Protein AF-A0A7J7P6S8-F1 (afdb_monomer)

Mean predicted aligned error: 8.68 Å

InterPro domains:
  IPR002618 UDPGP family [PF01704] (1-86)
  IPR029044 Nucleotide-diphospho-sugar transferases [G3DSA:3.90.550.10] (1-110)
  IPR029044 Nucleotide-diphospho-sugar transferases [G3DSA:3.90.550.10] (111-192)
  IPR029044 Nucleotide-diphospho-sugar transferases [SSF53448] (1-253)
  IPR039741 UDP-sugar pyrophosphorylase [PTHR11952] (1-107)

Sequence (254 aa):
MMSDDTDKSTQDLLRDHNNFGMIDGQVVFLKQGKVAFLDDNGARLVKEPHNDYRIQTKPHGHGDVHSLLKSSGLLDKWCDFGLKWVLFFQDTNGLLFKAISASLGLILKLDSYIEELNKTEDAIPEFVNPKYKDSSKTSFKSSTRLECMMQDCPKTLSLSARVGFTVMDTWLAYSPMKNNPEDVAKVGCKIADPVIEEFNGQEVEVWPRIVWEPKWALTFANVKEKVHGHCSISQRSTLVIKGHNVAIEALTLD

Organism: NCBI:txid39325

Secondary structure (DSSP, 8-state):
-B-TTTHHHHHHHHHHTGGGGPPTTS----B--EEE-B-STT-PBPEETTEEEEE-EEE--GGGHHHHHHHTTHHHHHHHTT--EE----TT-TTHHHHHTTTGGGSEEHHHHHHHHHHTTT---EEE-PEESSTT-SSEEE-B-EEE-GGGGGGGS-TTS--------HHHH-------HHHHHTT-------S-EEETTEEE----EEEE-TTT-SSHHHHHHHEES--EE-TT-EEEE-STT--EES-EE-

Structure (mmCIF, N/CA/C/O backbone):
data_AF-A0A7J7P6S8-F1
#
_entry.id   AF-A0A7J7P6S8-F1
#
loop_
_atom_site.group_PDB
_atom_site.id
_atom_site.type_symbol
_atom_site.label_atom_id
_atom_site.label_alt_id
_atom_site.label_comp_id
_atom_site.label_asym_id
_atom_site.label_entity_id
_atom_site.label_seq_id
_atom_site.pdbx_PDB_ins_code
_atom_site.Cartn_x
_atom_site.Cartn_y
_atom_site.Cartn_z
_atom_site.occupancy
_atom_site.B_iso_or_equiv
_atom_site.auth_seq_id
_atom_site.auth_comp_id
_atom_site.auth_asym_id
_atom_site.auth_atom_id
_atom_site.pdbx_PDB_model_num
ATOM 1 N N . MET A 1 1 ? -7.452 -1.797 -1.510 1.00 94.69 1 MET A N 1
ATOM 2 C CA . MET A 1 1 ? -8.455 -1.418 -0.495 1.00 94.69 1 MET A CA 1
ATOM 3 C C . MET A 1 1 ? -8.835 0.030 -0.737 1.00 94.69 1 MET A C 1
ATOM 5 O O . MET A 1 1 ? -7.927 0.818 -0.962 1.00 94.69 1 MET A O 1
ATOM 9 N N . MET A 1 2 ? -10.126 0.352 -0.726 1.00 95.06 2 MET A N 1
ATOM 10 C CA . MET A 1 2 ? -10.667 1.696 -0.958 1.00 95.06 2 MET A CA 1
ATOM 11 C C . MET A 1 2 ? -11.448 2.176 0.266 1.00 95.06 2 MET A C 1
ATOM 13 O O . MET A 1 2 ? -11.868 1.357 1.081 1.00 95.06 2 MET A O 1
ATOM 17 N N . SER A 1 3 ? -11.686 3.480 0.370 1.00 94.19 3 SER A N 1
ATOM 18 C CA . SER A 1 3 ? -12.655 4.070 1.300 1.00 94.19 3 SER A CA 1
ATOM 19 C C . SER A 1 3 ? -13.848 4.624 0.522 1.00 94.19 3 SER A C 1
ATOM 21 O O . SER A 1 3 ? -13.812 4.690 -0.704 1.00 94.19 3 SER A O 1
ATOM 23 N N . ASP A 1 4 ? -14.897 5.075 1.211 1.00 92.19 4 ASP A N 1
ATOM 24 C CA . ASP A 1 4 ? -16.001 5.786 0.545 1.00 92.19 4 ASP A CA 1
ATOM 25 C C . ASP A 1 4 ? -15.530 7.015 -0.259 1.00 92.19 4 ASP A C 1
ATOM 27 O O . ASP A 1 4 ? -16.180 7.379 -1.236 1.00 92.19 4 ASP A O 1
ATOM 31 N N . ASP A 1 5 ? -14.404 7.629 0.121 1.00 90.81 5 ASP A N 1
ATOM 32 C CA . ASP A 1 5 ? -13.864 8.817 -0.550 1.00 90.81 5 ASP A CA 1
ATOM 33 C C . ASP A 1 5 ? -13.142 8.470 -1.865 1.00 90.81 5 ASP A C 1
ATOM 35 O O . ASP A 1 5 ? -13.072 9.297 -2.774 1.00 90.81 5 ASP A O 1
ATOM 39 N N . THR A 1 6 ? -12.594 7.254 -1.976 1.00 95.12 6 THR A N 1
ATOM 40 C CA . THR A 1 6 ? -11.740 6.842 -3.105 1.00 95.12 6 THR A CA 1
ATOM 41 C C . THR A 1 6 ? -12.345 5.752 -3.985 1.00 95.12 6 THR A C 1
ATOM 43 O O . THR A 1 6 ? -11.875 5.550 -5.103 1.00 95.12 6 THR A O 1
ATOM 46 N N . ASP A 1 7 ? -13.381 5.052 -3.520 1.00 95.81 7 ASP A N 1
ATOM 47 C CA . ASP A 1 7 ? -13.938 3.874 -4.192 1.00 95.81 7 ASP A CA 1
ATOM 48 C C . ASP A 1 7 ? -14.418 4.176 -5.616 1.00 95.81 7 ASP A C 1
ATOM 50 O O . ASP A 1 7 ? -13.910 3.606 -6.583 1.00 95.81 7 ASP A O 1
ATOM 54 N N . LYS A 1 8 ? -15.342 5.133 -5.759 1.00 96.56 8 LYS A N 1
ATOM 55 C CA . LYS A 1 8 ? -15.937 5.462 -7.058 1.00 96.56 8 LYS A CA 1
ATOM 56 C C . LYS A 1 8 ? -14.899 5.974 -8.056 1.00 96.56 8 LYS A C 1
ATOM 58 O O . LYS A 1 8 ? -14.815 5.458 -9.164 1.00 96.56 8 LYS A O 1
ATOM 63 N N . SER A 1 9 ? -14.098 6.961 -7.657 1.00 97.25 9 SER A N 1
ATOM 64 C CA . SER A 1 9 ? -13.096 7.568 -8.540 1.00 97.25 9 SER A CA 1
ATOM 65 C C . SER A 1 9 ? -12.034 6.565 -8.986 1.00 97.25 9 SER A C 1
ATOM 67 O O . SER A 1 9 ? -11.603 6.615 -10.135 1.00 97.25 9 SER A O 1
ATOM 69 N N . THR A 1 10 ? -11.649 5.618 -8.125 1.00 96.31 10 THR A N 1
ATOM 70 C CA . THR A 1 10 ? -10.674 4.585 -8.498 1.00 96.31 10 THR A CA 1
ATOM 71 C C . THR A 1 10 ? -11.258 3.571 -9.477 1.00 96.31 10 THR A C 1
ATOM 73 O O . THR A 1 10 ? -10.588 3.191 -10.438 1.00 96.31 10 THR A O 1
ATOM 76 N N . GLN A 1 11 ? -12.503 3.137 -9.261 1.00 96.19 11 GLN A N 1
ATOM 77 C CA . GLN A 1 11 ? -13.186 2.238 -10.193 1.00 96.19 11 GLN A CA 1
ATOM 78 C C . GLN A 1 11 ? -13.421 2.907 -11.554 1.00 96.19 11 GLN A C 1
ATOM 80 O O . GLN A 1 11 ? -13.185 2.281 -12.587 1.00 96.19 11 GLN A O 1
ATOM 85 N N . ASP A 1 12 ? -13.833 4.180 -11.559 1.00 97.12 12 ASP A N 1
ATOM 86 C CA . ASP A 1 12 ? -14.013 4.969 -12.779 1.00 97.12 12 ASP A CA 1
ATOM 87 C C . ASP A 1 12 ? -12.684 5.113 -13.539 1.00 97.12 12 ASP A C 1
ATOM 89 O O . ASP A 1 12 ? -12.626 4.779 -14.718 1.00 97.12 12 ASP A O 1
ATOM 93 N N . LEU A 1 13 ? -11.590 5.473 -12.853 1.00 96.75 13 LEU A N 1
ATOM 94 C CA . LEU A 1 13 ? -10.256 5.575 -13.457 1.00 96.75 13 LEU A CA 1
ATOM 95 C C . LEU A 1 13 ? -9.808 4.257 -14.107 1.00 96.75 13 LEU A C 1
ATOM 97 O O . LEU A 1 13 ? -9.299 4.252 -15.225 1.00 96.75 13 LEU A O 1
ATOM 101 N N . LEU A 1 14 ? -9.979 3.124 -13.423 1.00 95.62 14 LEU A N 1
ATOM 102 C CA . LEU A 1 14 ? -9.582 1.830 -13.979 1.00 95.62 14 LEU A CA 1
ATOM 103 C C . LEU A 1 14 ? -10.434 1.451 -15.191 1.00 95.62 14 LEU A C 1
ATOM 105 O O . LEU A 1 14 ? -9.885 1.021 -16.205 1.00 95.62 14 LEU A O 1
ATOM 109 N N . ARG A 1 15 ? -11.751 1.668 -15.127 1.00 94.06 15 ARG A N 1
ATOM 110 C CA . ARG A 1 15 ? -12.664 1.394 -16.242 1.00 94.06 15 ARG A CA 1
ATOM 111 C C . ARG A 1 15 ? -12.347 2.260 -17.461 1.00 94.06 15 ARG A C 1
ATOM 113 O O . ARG A 1 15 ? -12.221 1.728 -18.562 1.00 94.06 15 ARG A O 1
ATOM 120 N N . ASP A 1 16 ? -12.174 3.563 -17.264 1.00 97.06 16 ASP A N 1
ATOM 121 C CA . ASP A 1 16 ? -11.956 4.535 -18.341 1.00 97.06 16 ASP A CA 1
ATOM 122 C C . ASP A 1 16 ? -10.612 4.305 -19.063 1.00 97.06 16 ASP A C 1
ATOM 124 O O . ASP A 1 16 ? -10.450 4.673 -20.227 1.00 97.06 16 ASP A O 1
ATOM 128 N N . HIS A 1 17 ? -9.668 3.619 -18.409 1.00 95.75 17 HIS A N 1
ATOM 129 C CA . HIS A 1 17 ? -8.367 3.238 -18.962 1.00 95.75 17 HIS A CA 1
ATOM 130 C C . HIS A 1 17 ? -8.224 1.734 -19.262 1.00 95.75 17 HIS A C 1
ATOM 132 O O . HIS A 1 17 ? -7.099 1.242 -19.395 1.00 95.75 17 HIS A O 1
ATOM 138 N N . ASN A 1 18 ? -9.333 0.992 -19.385 1.00 93.75 18 ASN A N 1
ATOM 139 C CA . ASN A 1 18 ? -9.343 -0.446 -19.692 1.00 93.75 18 ASN A CA 1
ATOM 140 C C . ASN A 1 18 ? -8.401 -1.259 -18.777 1.00 93.75 18 ASN A C 1
ATOM 142 O O . ASN A 1 18 ? -7.523 -1.997 -19.236 1.00 93.75 18 ASN A O 1
ATOM 146 N N . ASN A 1 19 ? -8.517 -1.024 -17.469 1.00 92.81 19 ASN A N 1
ATOM 147 C CA . ASN A 1 19 ? -7.698 -1.599 -16.401 1.00 92.81 19 ASN A CA 1
ATOM 148 C C . ASN A 1 19 ? -6.181 -1.465 -16.630 1.00 92.81 19 ASN A C 1
ATOM 150 O O . ASN A 1 19 ? -5.410 -2.288 -16.143 1.00 92.81 19 ASN A O 1
ATOM 154 N N . PHE A 1 20 ? -5.730 -0.475 -17.411 1.00 92.06 20 PHE A N 1
ATOM 155 C CA . PHE A 1 20 ? -4.334 -0.337 -17.847 1.00 92.06 20 PHE A CA 1
ATOM 156 C C . PHE A 1 20 ? -3.750 -1.631 -18.458 1.00 92.06 20 PHE A C 1
ATOM 158 O O . PHE A 1 20 ? -2.545 -1.883 -18.395 1.00 92.06 20 PHE A O 1
ATOM 165 N N . GLY A 1 21 ? -4.606 -2.466 -19.061 1.00 90.50 21 GLY A N 1
ATOM 166 C CA . GLY A 1 21 ? -4.235 -3.757 -19.642 1.00 90.50 21 GLY A CA 1
ATOM 167 C C . GLY A 1 21 ? -4.107 -4.918 -18.649 1.00 90.50 21 GLY A C 1
ATOM 168 O O . GLY A 1 21 ? -3.599 -5.969 -19.041 1.00 90.50 21 GLY A O 1
ATOM 169 N N . MET A 1 22 ? -4.533 -4.756 -17.391 1.00 92.56 22 MET A N 1
ATOM 170 C CA . MET A 1 22 ? -4.735 -5.880 -16.469 1.00 92.56 22 MET A CA 1
ATOM 171 C C . MET A 1 22 ? -5.912 -6.741 -16.936 1.00 92.56 22 MET A C 1
ATOM 173 O O . MET A 1 22 ? -6.863 -6.236 -17.531 1.00 92.56 22 MET A O 1
ATOM 177 N N . ILE A 1 23 ? -5.837 -8.044 -16.671 1.00 92.06 23 ILE A N 1
ATOM 178 C CA . ILE A 1 23 ? -6.869 -8.997 -17.091 1.00 92.06 23 ILE A CA 1
ATOM 179 C C . ILE A 1 23 ? -8.115 -8.809 -16.219 1.00 92.06 23 ILE A C 1
ATOM 181 O O . ILE A 1 23 ? -8.013 -8.530 -15.021 1.00 92.06 23 ILE A O 1
ATOM 185 N N . ASP A 1 24 ? -9.296 -8.989 -16.804 1.00 88.75 24 ASP A N 1
ATOM 186 C CA . ASP A 1 24 ? -10.551 -8.942 -16.060 1.00 88.75 24 ASP A CA 1
ATOM 187 C C . ASP A 1 24 ? -10.540 -9.932 -14.885 1.00 88.75 24 ASP A C 1
ATOM 189 O O . ASP A 1 24 ? -10.138 -11.089 -15.010 1.00 88.75 24 ASP A O 1
ATOM 193 N N . GLY A 1 25 ? -10.951 -9.454 -13.711 1.00 87.56 25 GLY A N 1
ATOM 194 C CA . GLY A 1 25 ? -10.905 -10.219 -12.461 1.00 87.56 25 GLY A CA 1
ATOM 195 C C . GLY A 1 25 ? -9.547 -10.224 -11.746 1.00 87.56 25 GLY A C 1
ATOM 196 O O . GLY A 1 25 ? -9.482 -10.682 -10.608 1.00 87.56 25 GLY A O 1
ATOM 197 N N . GLN A 1 26 ? -8.480 -9.677 -12.346 1.00 91.06 26 GLN A N 1
ATOM 198 C CA . GLN A 1 26 ? -7.172 -9.539 -11.687 1.00 91.06 26 GLN A CA 1
ATOM 199 C C . GLN A 1 26 ? -7.193 -8.487 -10.565 1.00 91.06 26 GLN A C 1
ATOM 201 O O . GLN A 1 26 ? -6.478 -8.622 -9.572 1.00 91.06 26 GLN A O 1
ATOM 206 N N . VAL A 1 27 ? -8.006 -7.438 -10.717 1.00 94.06 27 VAL A N 1
ATOM 207 C CA . VAL A 1 27 ? -8.182 -6.383 -9.711 1.00 94.06 27 VAL A CA 1
ATOM 208 C C . VAL A 1 27 ? -9.470 -6.633 -8.942 1.00 94.06 27 VAL A C 1
ATOM 210 O O . VAL A 1 27 ? -10.543 -6.728 -9.534 1.00 94.06 27 VAL A O 1
ATOM 213 N N . VAL A 1 28 ? -9.368 -6.698 -7.615 1.00 94.88 28 VAL A N 1
ATOM 214 C CA . VAL A 1 28 ? -10.524 -6.847 -6.726 1.00 94.88 28 VAL A CA 1
ATOM 215 C C . VAL A 1 28 ? -10.595 -5.660 -5.776 1.00 94.88 28 VAL A C 1
ATOM 217 O O . VAL A 1 28 ? -9.640 -5.345 -5.061 1.00 94.88 28 VAL A O 1
ATOM 220 N N . PHE A 1 29 ? -11.746 -4.992 -5.772 1.00 95.62 29 PHE A N 1
ATOM 221 C CA . PHE A 1 29 ? -12.010 -3.847 -4.912 1.00 95.62 29 PHE A CA 1
ATOM 222 C C . PHE A 1 29 ? -12.556 -4.318 -3.569 1.00 95.62 29 PHE A C 1
ATOM 224 O O . PHE A 1 29 ? -13.615 -4.932 -3.493 1.00 95.62 29 PHE A O 1
ATOM 231 N N . LEU A 1 30 ? -11.827 -4.002 -2.502 1.00 96.56 30 LEU A N 1
ATOM 232 C CA . LEU A 1 30 ? -12.286 -4.177 -1.128 1.00 96.56 30 LEU A CA 1
ATOM 233 C C . LEU A 1 30 ? -12.487 -2.797 -0.527 1.00 96.56 30 LEU A C 1
ATOM 235 O O . LEU A 1 30 ? -11.513 -2.047 -0.404 1.00 96.56 30 LEU A O 1
ATOM 239 N N . LYS A 1 31 ? -13.726 -2.459 -0.178 1.00 96.06 31 LYS A N 1
ATOM 240 C CA . LYS A 1 31 ? -14.050 -1.172 0.430 1.00 96.06 31 LYS A CA 1
ATOM 241 C C . LYS A 1 31 ? -14.096 -1.305 1.944 1.00 96.06 31 LYS A C 1
ATOM 243 O O . LYS A 1 31 ? -14.817 -2.150 2.466 1.00 96.06 31 LYS A O 1
ATOM 248 N N . GLN A 1 32 ? -13.330 -0.469 2.630 1.00 94.88 32 GLN A N 1
ATOM 249 C CA . GLN A 1 32 ? -13.281 -0.461 4.080 1.00 94.88 32 GLN A CA 1
ATOM 250 C C . GLN A 1 32 ? -14.522 0.178 4.700 1.00 94.88 32 GLN A C 1
ATOM 252 O O . GLN A 1 32 ? -15.182 1.027 4.092 1.00 94.88 32 GLN A O 1
ATOM 257 N N . GLY A 1 33 ? -14.813 -0.238 5.929 1.00 91.81 33 GLY A N 1
ATOM 258 C CA . GLY A 1 33 ? -15.883 0.332 6.728 1.00 91.81 33 GLY A CA 1
ATOM 259 C C . GLY A 1 33 ? -15.526 1.706 7.291 1.00 91.81 33 GLY A C 1
ATOM 260 O O . GLY A 1 33 ? -14.429 2.242 7.112 1.00 91.81 33 GLY A O 1
ATOM 261 N N . LYS A 1 34 ? -16.485 2.276 8.014 1.00 93.00 34 LYS A N 1
ATOM 262 C CA . LYS A 1 34 ? -16.267 3.467 8.827 1.00 93.00 34 LYS A CA 1
ATOM 263 C C . LYS A 1 34 ? -16.568 3.151 10.284 1.00 93.00 34 LYS A C 1
ATOM 265 O O . LYS A 1 34 ? -17.455 2.357 10.582 1.00 93.00 34 LYS A O 1
ATOM 270 N N . VAL A 1 35 ? -15.861 3.830 11.173 1.00 93.50 35 VAL A N 1
ATOM 271 C CA . VAL A 1 35 ? -16.064 3.797 12.621 1.00 93.50 35 VAL A CA 1
ATOM 272 C C . VAL A 1 35 ? -16.564 5.149 13.106 1.00 93.50 35 VAL A C 1
ATOM 274 O O . VAL A 1 35 ? -16.387 6.173 12.438 1.00 93.50 35 VAL A O 1
ATOM 277 N N . ALA A 1 36 ? -17.223 5.152 14.259 1.00 94.62 36 ALA A N 1
ATOM 278 C CA . ALA A 1 36 ? -17.793 6.357 14.838 1.00 94.62 36 ALA A CA 1
ATOM 279 C C . ALA A 1 36 ? -16.714 7.346 15.301 1.00 94.62 36 ALA A C 1
ATOM 281 O O . ALA A 1 36 ? -15.641 6.958 15.768 1.00 94.62 36 ALA A O 1
ATOM 282 N N . PHE A 1 37 ? -17.027 8.637 15.210 1.00 93.31 37 PHE A N 1
ATOM 283 C CA . PHE A 1 37 ? -16.228 9.671 15.853 1.00 93.31 37 PHE A CA 1
ATOM 284 C C . PHE A 1 37 ? -16.494 9.756 17.357 1.00 93.31 37 PHE A C 1
ATOM 286 O O . PHE A 1 37 ? -17.631 9.639 17.813 1.00 93.31 37 PHE A O 1
ATOM 293 N N . LEU A 1 38 ? -15.433 10.073 18.091 1.00 93.38 38 LEU A N 1
ATOM 294 C CA . LEU A 1 38 ? -15.404 10.361 19.516 1.00 93.38 38 LEU A CA 1
ATOM 295 C C . LEU A 1 38 ? -15.152 11.860 19.722 1.00 93.38 38 LEU A C 1
ATOM 297 O O . LEU A 1 38 ? -14.185 12.418 19.190 1.00 93.38 38 LEU A O 1
ATOM 301 N N . ASP A 1 39 ? -16.024 12.504 20.490 1.00 90.94 39 ASP A N 1
ATOM 302 C CA . ASP A 1 39 ? -16.042 13.956 20.683 1.00 90.94 39 ASP A CA 1
ATOM 303 C C . ASP A 1 39 ? -15.141 14.427 21.831 1.00 90.94 39 ASP A C 1
ATOM 305 O O . ASP A 1 39 ? -14.616 15.541 21.812 1.00 90.94 39 ASP A O 1
ATOM 309 N N . ASP A 1 40 ? -14.928 13.570 22.831 1.00 92.19 40 ASP A N 1
ATOM 310 C CA . ASP A 1 40 ? -14.158 13.897 24.027 1.00 92.19 40 ASP A CA 1
ATOM 311 C C . ASP A 1 40 ? -13.543 12.670 24.722 1.00 92.19 40 ASP A C 1
ATOM 313 O O . ASP A 1 40 ? -13.674 11.527 24.279 1.00 92.19 40 ASP A O 1
ATOM 317 N N . ASN A 1 41 ? -12.867 12.916 25.851 1.00 93.56 41 ASN A N 1
ATOM 318 C CA . ASN A 1 41 ? -12.263 11.881 26.696 1.00 93.56 41 ASN A CA 1
ATOM 319 C C . ASN A 1 41 ? -13.294 10.917 27.322 1.00 93.56 41 ASN A C 1
ATOM 321 O O . ASN A 1 41 ? -12.906 9.869 27.827 1.00 93.56 41 ASN A O 1
ATOM 325 N N . GLY A 1 42 ? -14.586 11.261 27.310 1.00 95.12 42 GLY A N 1
ATOM 326 C CA . GLY A 1 42 ? -15.678 10.378 27.722 1.00 95.12 42 GLY A CA 1
ATOM 327 C C . GLY A 1 42 ? -16.173 9.466 26.597 1.00 95.12 42 GLY A C 1
ATOM 328 O O . GLY A 1 42 ? -17.169 8.774 26.788 1.00 95.12 42 GLY A O 1
ATOM 329 N N . ALA A 1 43 ? -15.511 9.485 25.432 1.00 93.62 43 ALA A N 1
ATOM 330 C CA . ALA A 1 43 ? -15.864 8.715 24.243 1.00 93.62 43 ALA A CA 1
ATOM 331 C C . ALA A 1 43 ? -17.301 8.968 23.752 1.00 93.62 43 ALA A C 1
ATOM 333 O O . ALA A 1 43 ? -17.948 8.080 23.193 1.00 93.62 43 ALA A O 1
ATOM 334 N N . ARG A 1 44 ? -17.820 10.189 23.944 1.00 93.56 44 ARG A N 1
ATOM 335 C CA . ARG A 1 44 ? -19.147 10.554 23.433 1.00 93.56 44 ARG A CA 1
ATOM 336 C C . ARG A 1 44 ? -19.166 10.519 21.907 1.00 93.56 44 ARG A C 1
ATOM 338 O O . ARG A 1 44 ? -18.256 11.034 21.267 1.00 93.56 44 ARG A O 1
ATOM 345 N N . LEU A 1 45 ? -20.209 9.923 21.329 1.00 94.12 45 LEU A N 1
ATOM 346 C CA . LEU A 1 45 ? -20.354 9.826 19.877 1.00 94.12 45 LEU A CA 1
ATOM 347 C C . LEU A 1 45 ? -20.730 11.178 19.270 1.00 94.12 45 LEU A C 1
ATOM 349 O O . LEU A 1 45 ? -21.628 11.863 19.765 1.00 94.12 45 LEU A O 1
ATOM 353 N N . VAL A 1 46 ? -20.082 11.528 18.162 1.00 92.25 46 VAL A N 1
ATOM 354 C CA . VAL A 1 46 ? -20.400 12.748 17.411 1.00 92.25 46 VAL A CA 1
ATOM 355 C C . VAL A 1 46 ? -21.594 12.497 16.496 1.00 92.25 46 VAL A C 1
ATOM 357 O O . VAL A 1 46 ? -21.610 11.531 15.734 1.00 92.25 46 VAL A O 1
ATOM 360 N N . LYS A 1 47 ? -22.583 13.390 16.531 1.00 92.50 47 LYS A N 1
ATOM 361 C CA . LYS A 1 47 ? -23.744 13.367 15.630 1.00 92.50 47 LYS A CA 1
ATOM 362 C C . LYS A 1 47 ? -23.469 14.113 14.324 1.00 92.50 47 LYS A C 1
ATOM 364 O O . LYS A 1 47 ? -22.677 15.057 14.293 1.00 92.50 47 LYS A O 1
ATOM 369 N N . GLU A 1 48 ? -24.133 13.707 13.247 1.00 89.94 48 GLU A N 1
ATOM 370 C CA . GLU A 1 48 ? -24.093 14.418 11.965 1.00 89.94 48 GLU A CA 1
ATOM 371 C C . GLU A 1 48 ? -24.688 15.828 12.104 1.00 89.94 48 GLU A C 1
ATOM 373 O O . GLU A 1 48 ? -25.715 16.002 12.775 1.00 89.94 48 GLU A O 1
ATOM 378 N N . PRO A 1 49 ? -24.100 16.850 11.455 1.00 86.50 49 PRO A N 1
ATOM 379 C CA . PRO A 1 49 ? -24.714 18.166 11.400 1.00 86.50 49 PRO A CA 1
ATOM 380 C C . PRO A 1 49 ? -26.104 18.044 10.767 1.00 86.50 49 PRO A C 1
ATOM 382 O O . PRO A 1 49 ? -26.260 17.467 9.694 1.00 86.50 49 PRO A O 1
ATOM 385 N N . HIS A 1 50 ? -27.121 18.591 11.433 1.00 88.19 50 HIS A N 1
ATOM 386 C CA . HIS A 1 50 ? -28.516 18.585 10.970 1.00 88.19 50 HIS A CA 1
ATOM 387 C C . HIS A 1 50 ? -29.217 17.211 10.943 1.00 88.19 50 HIS A C 1
ATOM 389 O O . HIS A 1 50 ? -30.306 17.106 10.377 1.00 88.19 50 HIS A O 1
ATOM 395 N N . ASN A 1 51 ? -28.661 16.166 11.572 1.00 90.44 51 ASN A N 1
ATOM 396 C CA . ASN A 1 51 ? -29.370 14.897 11.760 1.00 90.44 51 ASN A CA 1
ATOM 397 C C . ASN A 1 51 ? -29.028 14.232 13.102 1.00 90.44 51 ASN A C 1
ATOM 399 O O . ASN A 1 51 ? -28.058 13.487 13.219 1.00 90.44 51 ASN A O 1
ATOM 403 N N . ASP A 1 52 ? -29.893 14.438 14.097 1.00 87.56 52 ASP A N 1
ATOM 404 C CA . ASP A 1 52 ? -29.710 13.914 15.455 1.00 87.56 52 ASP A CA 1
ATOM 405 C C . ASP A 1 52 ? -29.759 12.384 15.582 1.00 87.56 52 ASP A C 1
ATOM 407 O O . ASP A 1 52 ? -29.383 11.850 16.629 1.00 87.56 52 ASP A O 1
ATOM 411 N N . TYR A 1 53 ? -30.211 11.690 14.535 1.00 91.31 53 TYR A N 1
ATOM 412 C CA . TYR A 1 53 ? -30.349 10.234 14.481 1.00 91.31 53 TYR A CA 1
ATOM 413 C C . TYR A 1 53 ? -29.213 9.556 13.708 1.00 91.31 53 TYR A C 1
ATOM 415 O O . TYR A 1 53 ? -29.240 8.339 13.518 1.00 91.31 53 TYR A O 1
ATOM 423 N N . ARG A 1 54 ? -28.214 10.316 13.242 1.00 91.44 54 ARG A N 1
ATOM 424 C CA . ARG A 1 54 ? -27.033 9.775 12.561 1.00 91.44 54 ARG A CA 1
ATOM 425 C C . ARG A 1 54 ? -25.761 10.221 13.260 1.00 91.44 54 ARG A C 1
ATOM 427 O O . ARG A 1 54 ? -25.645 11.357 13.706 1.00 91.44 54 ARG A O 1
ATOM 434 N N . ILE A 1 55 ? -24.802 9.308 13.334 1.00 93.44 55 ILE A N 1
ATOM 435 C CA . ILE A 1 55 ? -23.467 9.567 13.872 1.00 93.44 55 ILE A CA 1
ATOM 436 C C . ILE A 1 55 ? -22.501 9.892 12.739 1.00 93.44 55 ILE A C 1
ATOM 438 O O . ILE A 1 55 ? -22.583 9.290 11.666 1.00 93.44 55 ILE A O 1
ATOM 442 N N . GLN A 1 56 ? -21.575 10.812 12.993 1.00 92.69 56 GLN A N 1
ATOM 443 C CA . GLN A 1 56 ? -20.456 11.028 12.087 1.00 92.69 56 GLN A CA 1
ATOM 444 C C . GLN A 1 56 ? -19.513 9.833 12.159 1.00 92.69 56 GLN A C 1
ATOM 446 O O . GLN A 1 56 ? -19.254 9.272 13.229 1.00 92.69 56 GLN A O 1
ATOM 451 N N . THR A 1 57 ? -18.951 9.476 11.010 1.00 92.50 57 THR A N 1
ATOM 452 C CA . THR A 1 57 ? -18.056 8.327 10.889 1.00 92.50 57 THR A CA 1
ATOM 453 C C . THR A 1 57 ? -16.852 8.646 10.005 1.00 92.50 57 THR A C 1
ATOM 455 O O . THR A 1 57 ? -16.913 9.522 9.141 1.00 92.50 57 THR A O 1
ATOM 458 N N . LYS A 1 58 ? -15.743 7.932 10.210 1.00 87.50 58 LYS A N 1
ATOM 459 C CA . LYS A 1 58 ? -14.533 8.015 9.379 1.00 87.50 58 LYS A CA 1
ATOM 460 C C . LYS A 1 58 ? -13.919 6.640 9.136 1.00 87.50 58 LYS A C 1
ATOM 462 O O . LYS A 1 58 ? -14.201 5.723 9.901 1.00 87.50 58 LYS A O 1
ATOM 467 N N . PRO A 1 59 ? -13.069 6.494 8.106 1.00 91.00 59 PRO A N 1
ATOM 468 C CA . PRO A 1 59 ? -12.296 5.274 7.917 1.00 91.00 59 PRO A CA 1
ATOM 469 C C . PRO A 1 59 ? -11.510 4.903 9.179 1.00 91.00 59 PRO A C 1
ATOM 471 O O . PRO A 1 59 ? -10.910 5.773 9.821 1.00 91.00 59 PRO A O 1
ATOM 474 N N . HIS A 1 60 ? -11.507 3.611 9.496 1.00 93.38 60 HIS A N 1
ATOM 475 C CA . HIS A 1 60 ? -10.843 3.031 10.666 1.00 93.38 60 HIS A CA 1
ATOM 476 C C . HIS A 1 60 ? -9.311 2.969 10.526 1.00 93.38 60 HIS A C 1
ATOM 478 O O . HIS A 1 60 ? -8.593 2.677 11.470 1.00 93.38 60 HIS A O 1
ATOM 484 N N . GLY A 1 61 ? -8.772 3.282 9.352 1.00 92.62 61 GLY A N 1
ATOM 485 C CA . GLY A 1 61 ? -7.342 3.171 9.075 1.00 92.62 61 GLY A CA 1
ATOM 486 C C . GLY A 1 61 ? -7.040 1.983 8.176 1.00 92.62 61 GLY A C 1
ATOM 487 O O . GLY A 1 61 ? -7.932 1.277 7.713 1.00 92.62 61 GLY A O 1
ATOM 488 N N . HIS A 1 62 ? -5.769 1.807 7.837 1.00 95.44 62 HIS A N 1
ATOM 489 C CA . HIS A 1 62 ? -5.388 0.849 6.801 1.00 95.44 62 HIS A CA 1
ATOM 490 C C . HIS A 1 62 ? -5.224 -0.588 7.323 1.00 95.44 62 HIS A C 1
ATOM 492 O O . HIS A 1 62 ? -4.989 -1.486 6.519 1.00 95.44 62 HIS A O 1
ATOM 498 N N . GLY A 1 63 ? -5.361 -0.827 8.635 1.00 95.62 63 GLY A N 1
ATOM 499 C CA . GLY A 1 63 ? -5.397 -2.179 9.208 1.00 95.62 63 GLY A CA 1
ATOM 500 C C . GLY A 1 63 ? -6.630 -3.003 8.808 1.00 95.62 63 GLY A C 1
ATOM 501 O O . GLY A 1 63 ? -6.530 -4.226 8.753 1.00 95.62 63 GLY A O 1
ATOM 502 N N . ASP A 1 64 ? -7.733 -2.365 8.394 1.00 95.81 64 ASP A N 1
ATOM 503 C CA . ASP A 1 64 ? -8.936 -3.045 7.871 1.00 95.81 64 ASP A CA 1
ATOM 504 C C . ASP A 1 64 ? -8.640 -3.979 6.687 1.00 95.81 64 ASP A C 1
ATOM 506 O O . ASP A 1 64 ? -9.425 -4.870 6.372 1.00 95.81 64 ASP A O 1
ATOM 510 N N . VAL A 1 65 ? -7.503 -3.806 6.006 1.00 96.25 65 VAL A N 1
ATOM 511 C CA . VAL A 1 65 ? -7.110 -4.670 4.890 1.00 96.25 65 VAL A CA 1
ATOM 512 C C . VAL A 1 65 ? -7.082 -6.150 5.287 1.00 96.25 65 VAL A C 1
ATOM 514 O O . VAL A 1 65 ? -7.413 -7.003 4.468 1.00 96.25 65 VAL A O 1
ATOM 517 N N . HIS A 1 66 ? -6.728 -6.461 6.536 1.00 95.94 66 HIS A N 1
ATOM 518 C CA . HIS A 1 66 ? -6.613 -7.829 7.033 1.00 95.94 66 HIS A CA 1
ATOM 519 C C . HIS A 1 66 ? -7.982 -8.516 7.142 1.00 95.94 66 HIS A C 1
ATOM 521 O O . HIS A 1 66 ? -8.184 -9.583 6.555 1.00 95.94 66 HIS A O 1
ATOM 527 N N . SER A 1 67 ? -8.941 -7.864 7.803 1.00 94.88 67 SER A N 1
ATOM 528 C CA . SER A 1 67 ? -10.317 -8.355 7.941 1.00 94.88 67 SER A CA 1
ATOM 529 C C . SER A 1 67 ? -11.051 -8.380 6.599 1.00 94.88 67 SER A C 1
ATOM 531 O O . SER A 1 67 ? -11.764 -9.337 6.293 1.00 94.88 67 SER A O 1
ATOM 533 N N . LEU A 1 68 ? -10.820 -7.392 5.727 1.00 96.44 68 LEU A N 1
ATOM 534 C CA . LEU A 1 68 ? -11.378 -7.369 4.370 1.00 96.44 68 LEU A CA 1
ATOM 535 C C . LEU A 1 68 ? -10.861 -8.523 3.504 1.00 96.44 68 LEU A C 1
ATOM 537 O O . LEU A 1 68 ? -11.632 -9.141 2.769 1.00 96.44 68 LEU A O 1
ATOM 541 N N . LEU A 1 69 ? -9.564 -8.836 3.566 1.00 96.00 69 LEU A N 1
ATOM 542 C CA . LEU A 1 69 ? -8.991 -9.954 2.811 1.00 96.00 69 LEU A CA 1
ATOM 543 C C . LEU A 1 69 ? -9.587 -11.295 3.244 1.00 96.00 69 LEU A C 1
ATOM 545 O O . LEU A 1 69 ? -9.912 -12.119 2.389 1.00 96.00 69 LEU A O 1
ATOM 549 N N . LYS A 1 70 ? -9.771 -11.490 4.553 1.00 94.00 70 LYS A N 1
ATOM 550 C CA . LYS A 1 70 ? -10.372 -12.706 5.105 1.00 94.00 70 LYS A CA 1
ATOM 551 C C . LYS A 1 70 ? -11.859 -12.812 4.766 1.00 94.00 70 LYS A C 1
ATOM 553 O O . LYS A 1 70 ? -12.281 -13.787 4.156 1.00 94.00 70 LYS A O 1
ATOM 558 N N . SER A 1 71 ? -12.645 -11.784 5.086 1.00 94.25 71 SER A N 1
ATOM 559 C CA . SER A 1 71 ? -14.102 -11.782 4.871 1.00 94.25 71 SER A CA 1
ATOM 560 C C . SER A 1 71 ? -14.518 -11.817 3.395 1.00 94.25 71 SER A C 1
ATOM 562 O O . SER A 1 71 ? -15.611 -12.280 3.079 1.00 94.25 71 SER A O 1
ATOM 564 N N . SER A 1 72 ? -13.655 -11.374 2.474 1.00 95.88 72 SER A N 1
ATOM 565 C CA . SER A 1 72 ? -13.913 -11.450 1.027 1.00 95.88 72 SER A CA 1
ATOM 566 C C . SER A 1 72 ? -13.657 -12.827 0.401 1.00 95.88 72 SER A C 1
ATOM 568 O O . SER A 1 72 ? -13.988 -13.025 -0.772 1.00 95.88 72 SER A O 1
ATOM 570 N N . GLY A 1 73 ? -13.038 -13.763 1.132 1.00 94.94 73 GLY A N 1
ATOM 571 C CA . GLY A 1 73 ? -12.616 -15.065 0.601 1.00 94.94 73 GLY A CA 1
ATOM 572 C C . GLY A 1 73 ? -11.483 -14.977 -0.432 1.00 94.94 73 GLY A C 1
ATOM 573 O O . GLY A 1 73 ? -11.271 -15.907 -1.209 1.00 94.94 73 GLY A O 1
ATOM 574 N N . LEU A 1 74 ? -10.766 -13.847 -0.505 1.00 95.50 74 LEU A N 1
ATOM 575 C CA . LEU A 1 74 ? -9.653 -13.683 -1.448 1.00 95.50 74 LEU A CA 1
ATOM 576 C C . LEU A 1 74 ? -8.439 -14.527 -1.081 1.00 95.50 74 LEU A C 1
ATOM 578 O O . LEU A 1 74 ? -7.739 -14.990 -1.978 1.00 95.50 74 LEU A O 1
ATOM 582 N N . LEU A 1 75 ? -8.197 -14.724 0.214 1.00 95.50 75 LEU A N 1
ATOM 583 C CA . LEU A 1 75 ? -7.068 -15.521 0.687 1.00 95.50 75 LEU A CA 1
ATOM 584 C C . LEU A 1 75 ? -7.183 -16.977 0.224 1.00 95.50 75 LEU A C 1
ATOM 586 O O . LEU A 1 75 ? -6.209 -17.514 -0.296 1.00 95.50 75 LEU A O 1
ATOM 590 N N . ASP A 1 76 ? -8.384 -17.556 0.295 1.00 94.25 76 ASP A N 1
ATOM 591 C CA . ASP A 1 76 ? -8.652 -18.915 -0.187 1.00 94.25 76 ASP A CA 1
ATOM 592 C C . ASP A 1 76 ? -8.413 -19.020 -1.696 1.00 94.25 76 ASP A C 1
ATOM 594 O O . ASP A 1 76 ? -7.680 -19.892 -2.157 1.00 94.25 76 ASP A O 1
ATOM 598 N N . LYS A 1 77 ? -8.921 -18.050 -2.470 1.00 94.62 77 LYS A N 1
ATOM 599 C CA . LYS A 1 77 ? -8.664 -17.983 -3.916 1.00 94.62 77 LYS A CA 1
ATOM 600 C C . LYS A 1 77 ? -7.168 -17.915 -4.213 1.00 94.62 77 LYS A C 1
ATOM 602 O O . LYS A 1 77 ? -6.689 -18.605 -5.105 1.00 94.62 77 LYS A O 1
ATOM 607 N N . TRP A 1 78 ? -6.415 -17.081 -3.498 1.00 95.50 78 TRP A N 1
ATOM 608 C CA . TRP A 1 78 ? -4.968 -16.961 -3.688 1.00 95.50 78 TRP A CA 1
ATOM 609 C C . TRP A 1 78 ? -4.226 -18.262 -3.377 1.00 95.50 78 TRP A C 1
ATOM 611 O O . TRP A 1 78 ? -3.297 -18.606 -4.113 1.00 95.50 78 TRP A O 1
ATOM 621 N N . CYS A 1 79 ? -4.657 -18.999 -2.352 1.00 94.06 79 CYS A N 1
ATOM 622 C CA . CYS A 1 79 ? -4.161 -20.342 -2.069 1.00 94.06 79 CYS A CA 1
ATOM 623 C C . CYS A 1 79 ? -4.475 -21.318 -3.209 1.00 94.06 79 CYS A C 1
ATOM 625 O O . CYS A 1 79 ? -3.563 -22.007 -3.667 1.00 94.06 79 CYS A O 1
ATOM 627 N N . ASP A 1 80 ? -5.706 -21.322 -3.727 1.00 95.44 80 ASP A N 1
ATOM 628 C CA . ASP A 1 80 ? -6.117 -22.175 -4.852 1.00 95.44 80 ASP A CA 1
ATOM 629 C C . ASP A 1 80 ? -5.331 -21.863 -6.138 1.00 95.44 80 ASP A C 1
ATOM 631 O O . ASP A 1 80 ? -4.977 -22.763 -6.900 1.00 95.44 80 ASP A O 1
ATOM 635 N N . PHE A 1 81 ? -4.987 -20.590 -6.362 1.00 94.44 81 PHE A N 1
ATOM 636 C CA . PHE A 1 81 ? -4.105 -20.156 -7.452 1.00 94.44 81 PHE A CA 1
ATOM 637 C C . PHE A 1 81 ? -2.622 -20.509 -7.228 1.00 94.44 81 PHE A C 1
ATOM 639 O O . PHE A 1 81 ? -1.803 -20.315 -8.129 1.00 94.44 81 PHE A O 1
ATOM 646 N N . GLY A 1 82 ? -2.248 -21.011 -6.048 1.00 95.06 82 GLY A N 1
ATOM 647 C CA . GLY A 1 82 ? -0.873 -21.377 -5.709 1.00 95.06 82 GLY A CA 1
ATOM 648 C C . GLY A 1 82 ? 0.043 -20.186 -5.404 1.00 95.06 82 GLY A C 1
ATOM 649 O O . GLY A 1 82 ? 1.270 -20.309 -5.516 1.00 95.06 82 GLY A O 1
ATOM 650 N N . LEU A 1 83 ? -0.518 -19.030 -5.030 1.00 92.81 83 LEU A N 1
ATOM 651 C CA . LEU A 1 83 ? 0.271 -17.882 -4.581 1.00 92.81 83 LEU A CA 1
ATOM 652 C C . LEU A 1 83 ? 0.939 -18.193 -3.236 1.00 92.81 83 LEU A C 1
ATOM 654 O O . LEU A 1 83 ? 0.369 -18.851 -2.375 1.00 92.81 83 LEU A O 1
ATOM 658 N N . LYS A 1 84 ? 2.175 -17.719 -3.051 1.00 91.31 84 LYS A N 1
ATOM 659 C CA . LYS A 1 84 ? 2.992 -18.033 -1.859 1.00 91.31 84 LYS A CA 1
ATOM 660 C C . LYS A 1 84 ? 3.268 -16.834 -0.963 1.00 91.31 84 LYS A C 1
ATOM 662 O O . LYS A 1 84 ? 3.624 -17.010 0.201 1.00 91.31 84 LYS A O 1
ATOM 667 N N . TRP A 1 85 ? 3.142 -15.628 -1.507 1.00 91.50 85 TRP A N 1
ATOM 668 C CA . TRP A 1 85 ? 3.608 -14.397 -0.881 1.00 91.50 85 TRP A CA 1
ATOM 669 C C . TRP A 1 85 ? 2.560 -13.300 -1.032 1.00 91.50 85 TRP A C 1
ATOM 671 O O . TRP A 1 85 ? 1.972 -13.161 -2.105 1.00 91.50 85 TRP A O 1
ATOM 681 N N . VAL A 1 86 ? 2.365 -12.508 0.021 1.00 91.69 86 VAL A N 1
ATOM 682 C CA . VAL A 1 86 ? 1.470 -11.344 0.026 1.00 91.69 86 VAL A CA 1
ATOM 683 C C . VAL A 1 86 ? 2.272 -10.091 0.306 1.00 91.69 86 VAL A C 1
ATOM 685 O O . VAL A 1 86 ? 2.920 -9.967 1.342 1.00 91.69 86 VAL A O 1
ATOM 688 N N . LEU A 1 87 ? 2.189 -9.135 -0.607 1.00 92.12 87 LEU A N 1
ATOM 689 C CA . LEU A 1 87 ? 2.822 -7.837 -0.462 1.00 92.12 87 LEU A CA 1
ATOM 690 C C . LEU A 1 87 ? 1.762 -6.767 -0.197 1.00 92.12 87 LEU A C 1
ATOM 692 O O . LEU A 1 87 ? 0.841 -6.590 -0.992 1.00 92.12 87 LEU A O 1
ATOM 696 N N . PHE A 1 88 ? 1.961 -5.996 0.868 1.00 92.56 88 PHE A N 1
ATOM 697 C CA . PHE A 1 88 ? 1.215 -4.767 1.123 1.00 92.56 88 PHE A CA 1
ATOM 698 C C . PHE A 1 88 ? 2.079 -3.565 0.753 1.00 92.56 88 PHE A C 1
ATOM 700 O O . PHE A 1 88 ? 3.249 -3.494 1.127 1.00 92.56 88 PHE A O 1
ATOM 707 N N . PHE A 1 89 ? 1.499 -2.606 0.038 1.00 92.88 89 PHE A N 1
ATOM 708 C CA . PHE A 1 89 ? 2.161 -1.359 -0.323 1.00 92.88 89 PHE A CA 1
ATOM 709 C C . PHE A 1 89 ? 1.212 -0.170 -0.173 1.00 92.88 89 PHE A C 1
ATOM 711 O O . PHE A 1 89 ? 0.004 -0.335 -0.013 1.00 92.88 89 PHE A O 1
ATOM 718 N N . GLN A 1 90 ? 1.784 1.032 -0.167 1.00 91.75 90 GLN A N 1
ATOM 719 C CA . GLN A 1 90 ? 1.057 2.296 -0.058 1.00 91.75 90 GLN A CA 1
ATOM 720 C C . GLN A 1 90 ? 0.971 2.966 -1.435 1.00 91.75 90 GLN A C 1
ATOM 722 O O . GLN A 1 90 ? 1.834 2.757 -2.285 1.00 91.75 90 GLN A O 1
ATOM 727 N N . ASP A 1 91 ? -0.064 3.774 -1.628 1.00 92.56 91 ASP A N 1
ATOM 728 C CA . ASP A 1 91 ? -0.493 4.366 -2.902 1.00 92.56 91 ASP A CA 1
ATOM 729 C C . ASP A 1 91 ? 0.591 5.090 -3.724 1.00 92.56 91 ASP A C 1
ATOM 731 O O . ASP A 1 91 ? 0.659 4.928 -4.939 1.00 92.56 91 ASP A O 1
ATOM 735 N N . THR A 1 92 ? 1.437 5.885 -3.078 1.00 90.62 92 THR A N 1
ATOM 736 C CA . THR A 1 92 ? 2.238 6.932 -3.731 1.00 90.62 92 THR A CA 1
ATOM 737 C C . THR A 1 92 ? 3.742 6.682 -3.675 1.00 90.62 92 THR A C 1
ATOM 739 O O . THR A 1 92 ? 4.518 7.611 -3.864 1.00 90.62 92 THR A O 1
ATOM 742 N N . ASN A 1 93 ? 4.187 5.445 -3.424 1.00 90.31 93 ASN A N 1
ATOM 743 C CA . ASN A 1 93 ? 5.610 5.090 -3.446 1.00 90.31 93 ASN A CA 1
ATOM 744 C C . ASN A 1 93 ? 5.960 4.208 -4.656 1.00 90.31 93 ASN A C 1
ATOM 746 O O . ASN A 1 93 ? 6.046 2.984 -4.542 1.00 90.31 93 ASN A O 1
ATOM 750 N N . GLY A 1 94 ? 6.191 4.834 -5.812 1.00 85.75 94 GLY A N 1
ATOM 751 C CA . GLY A 1 94 ? 6.478 4.123 -7.064 1.00 85.75 94 GLY A CA 1
ATOM 752 C C . GLY A 1 94 ? 7.803 3.349 -7.061 1.00 85.75 94 GLY A C 1
ATOM 753 O O . GLY A 1 94 ? 7.876 2.259 -7.631 1.00 85.75 94 GLY A O 1
ATOM 754 N N . LEU A 1 95 ? 8.839 3.854 -6.376 1.00 85.38 95 LEU A N 1
ATOM 755 C CA . LEU A 1 95 ? 10.156 3.198 -6.318 1.00 85.38 95 LEU A CA 1
ATOM 756 C C . LEU A 1 95 ? 10.123 1.805 -5.681 1.00 85.38 95 LEU A C 1
ATOM 758 O O . LEU A 1 95 ? 10.980 0.971 -5.979 1.00 85.38 95 LEU A O 1
ATOM 762 N N . LEU A 1 96 ? 9.113 1.515 -4.861 1.00 86.81 96 LEU A N 1
ATOM 763 C CA . LEU A 1 96 ? 8.968 0.218 -4.214 1.00 86.81 96 LEU A CA 1
ATOM 764 C C . LEU A 1 96 ? 8.992 -0.947 -5.223 1.00 86.81 96 LEU A C 1
ATOM 766 O O . LEU A 1 96 ? 9.599 -1.980 -4.949 1.00 86.81 96 LEU A O 1
ATOM 770 N N . PHE A 1 97 ? 8.409 -0.782 -6.415 1.00 84.62 97 PHE A N 1
ATOM 771 C CA . PHE A 1 97 ? 8.359 -1.835 -7.441 1.00 84.62 97 PHE A CA 1
ATOM 772 C C . PHE A 1 97 ? 9.727 -2.212 -8.018 1.00 84.62 97 PHE A C 1
ATOM 774 O O . PHE A 1 97 ? 9.916 -3.348 -8.453 1.00 84.62 97 PHE A O 1
ATOM 781 N N . LYS A 1 98 ? 10.712 -1.311 -7.941 1.00 80.62 98 LYS A N 1
ATOM 782 C CA . LYS A 1 98 ? 12.111 -1.623 -8.257 1.00 80.62 98 LYS A CA 1
ATOM 783 C C . LYS A 1 98 ? 12.747 -2.481 -7.160 1.00 80.62 98 LYS A C 1
ATOM 785 O O . LYS A 1 98 ? 13.475 -3.428 -7.451 1.00 80.62 98 LYS A O 1
ATOM 790 N N . ALA A 1 99 ? 12.447 -2.159 -5.906 1.00 83.44 99 ALA A N 1
ATOM 791 C CA . ALA A 1 99 ? 13.029 -2.788 -4.727 1.00 83.44 99 ALA A CA 1
ATOM 792 C C . ALA A 1 99 ? 12.447 -4.176 -4.404 1.00 83.44 99 ALA A C 1
ATOM 794 O O . ALA A 1 99 ? 13.179 -5.057 -3.954 1.00 83.44 99 ALA A O 1
ATOM 795 N N . ILE A 1 100 ? 11.155 -4.406 -4.666 1.00 83.62 100 ILE A N 1
ATOM 796 C CA . ILE A 1 100 ? 10.461 -5.665 -4.333 1.00 83.62 100 ILE A CA 1
ATOM 797 C C . ILE A 1 100 ? 11.147 -6.882 -4.954 1.00 83.62 100 ILE A C 1
ATOM 799 O O . ILE A 1 100 ? 11.294 -7.904 -4.286 1.00 83.62 100 ILE A O 1
ATOM 803 N N . SER A 1 101 ? 11.619 -6.775 -6.198 1.00 76.31 101 SER A N 1
ATOM 804 C CA . SER A 1 101 ? 12.317 -7.874 -6.879 1.00 76.31 101 SER A CA 1
ATOM 805 C C . SER A 1 101 ? 13.559 -8.343 -6.109 1.00 76.31 101 SER A C 1
ATOM 807 O O . SER A 1 101 ? 13.863 -9.533 -6.103 1.00 76.31 101 SER A O 1
ATOM 809 N N . ALA A 1 102 ? 14.241 -7.433 -5.406 1.00 75.12 102 ALA A N 1
ATOM 810 C CA . ALA A 1 102 ? 15.398 -7.747 -4.568 1.00 75.12 102 ALA A CA 1
ATOM 811 C C . ALA A 1 102 ? 15.018 -8.287 -3.175 1.00 75.12 102 ALA A C 1
ATOM 813 O O . ALA A 1 102 ? 15.885 -8.729 -2.428 1.00 75.12 102 ALA A O 1
ATOM 814 N N . SER A 1 103 ? 13.739 -8.247 -2.793 1.00 74.62 103 SER A N 1
ATOM 815 C CA . SER A 1 103 ? 13.257 -8.619 -1.453 1.00 74.62 103 SER A CA 1
ATOM 816 C C . SER A 1 103 ? 12.088 -9.591 -1.453 1.00 74.62 103 SER A C 1
ATOM 818 O O . SER A 1 103 ? 11.455 -9.785 -0.421 1.00 74.62 103 SER A O 1
ATOM 820 N N . LEU A 1 104 ? 11.832 -10.267 -2.576 1.00 69.81 104 LEU A N 1
ATOM 821 C CA . LEU A 1 104 ? 10.726 -11.215 -2.713 1.00 69.81 104 LEU A CA 1
ATOM 822 C C . LEU A 1 104 ? 10.765 -12.336 -1.655 1.00 69.81 104 LEU A C 1
ATOM 824 O O . LEU A 1 104 ? 9.723 -12.754 -1.163 1.00 69.81 104 LEU A O 1
ATOM 828 N N . GLY A 1 105 ? 11.964 -12.777 -1.251 1.00 62.47 105 GLY A N 1
ATOM 829 C CA . GLY A 1 105 ? 12.158 -13.778 -0.190 1.00 62.47 105 GLY A CA 1
ATOM 830 C C . GLY A 1 105 ? 11.932 -13.273 1.243 1.00 62.47 105 GLY A C 1
ATOM 831 O O . GLY A 1 105 ? 12.069 -14.053 2.180 1.00 62.47 105 GLY A O 1
ATOM 832 N N . LEU A 1 106 ? 11.622 -11.986 1.417 1.00 65.44 106 LEU A N 1
ATOM 833 C CA . LEU A 1 106 ? 11.463 -11.296 2.707 1.00 65.44 106 LEU A CA 1
ATOM 834 C C . LEU A 1 106 ? 10.028 -10.768 2.898 1.00 65.44 106 LEU A C 1
ATOM 836 O O . LEU A 1 106 ? 9.746 -10.036 3.842 1.00 65.44 106 LEU A O 1
ATOM 840 N N . ILE A 1 107 ? 9.124 -11.142 1.990 1.00 79.94 107 ILE A N 1
ATOM 841 C CA . ILE A 1 107 ? 7.700 -10.798 2.012 1.00 79.94 107 ILE A CA 1
ATOM 842 C C . ILE A 1 107 ? 6.939 -11.731 2.974 1.00 79.94 107 ILE A C 1
ATOM 844 O O . ILE A 1 107 ? 7.433 -12.788 3.372 1.00 79.94 107 ILE A O 1
ATOM 848 N N . LEU A 1 108 ? 5.711 -11.355 3.346 1.00 79.81 108 LEU A N 1
ATOM 849 C CA . LEU A 1 108 ? 4.807 -12.193 4.132 1.00 79.81 108 LEU A CA 1
ATOM 850 C C . LEU A 1 108 ? 4.460 -13.480 3.379 1.00 79.81 108 LEU A C 1
ATOM 852 O O . LEU A 1 108 ? 3.885 -13.446 2.289 1.00 79.81 108 LEU A O 1
ATOM 856 N N . LYS A 1 109 ? 4.782 -14.624 3.987 1.00 91.62 109 LYS A N 1
ATOM 857 C CA . LYS A 1 109 ? 4.371 -15.938 3.491 1.00 91.62 109 LYS A CA 1
ATOM 858 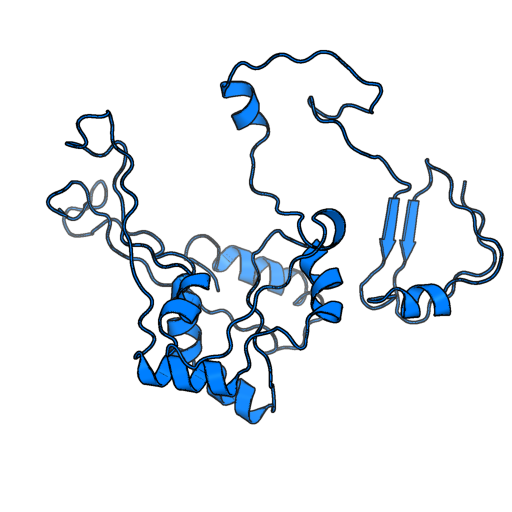C C . LYS A 1 109 ? 2.861 -16.103 3.680 1.00 91.62 109 LYS A C 1
ATOM 860 O O . LYS A 1 109 ? 2.381 -15.982 4.806 1.00 91.62 109 LYS A O 1
ATOM 865 N N . LEU A 1 110 ? 2.144 -16.416 2.599 1.00 93.25 110 LEU A N 1
ATOM 866 C CA . LEU A 1 110 ? 0.679 -16.475 2.582 1.00 93.25 110 LEU A CA 1
ATOM 867 C C . LEU A 1 110 ? 0.124 -17.459 3.624 1.00 93.25 110 LEU A C 1
ATOM 869 O O . LEU A 1 110 ? -0.722 -17.062 4.414 1.00 93.25 110 LEU A O 1
ATOM 873 N N . ASP A 1 111 ? 0.652 -18.686 3.695 1.00 93.38 111 ASP A N 1
ATOM 874 C CA . ASP A 1 111 ? 0.164 -19.701 4.647 1.00 93.38 111 ASP A CA 1
ATOM 875 C C . ASP A 1 111 ? 0.264 -19.223 6.103 1.00 93.38 111 ASP A C 1
ATOM 877 O O . ASP A 1 111 ? -0.692 -19.320 6.867 1.00 93.38 111 ASP A O 1
ATOM 881 N N . SER A 1 112 ? 1.422 -18.666 6.479 1.00 92.44 112 SER A N 1
ATOM 882 C CA . SER A 1 112 ? 1.667 -18.169 7.838 1.00 92.44 112 SER A CA 1
ATOM 883 C C . SER A 1 112 ? 0.807 -16.95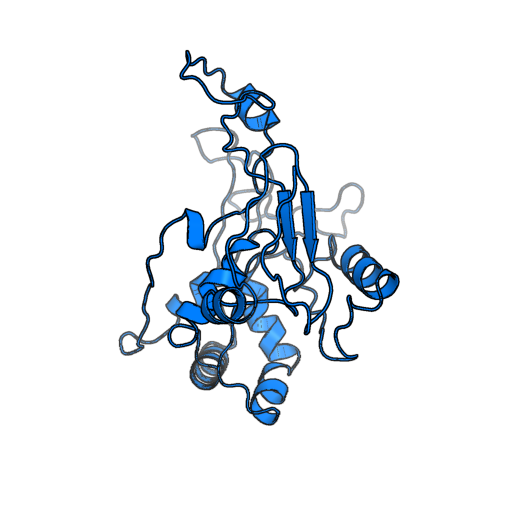0 8.161 1.00 92.44 112 SER A C 1
ATOM 885 O O . SER A 1 112 ? 0.401 -16.762 9.301 1.00 92.44 112 SER A O 1
ATOM 887 N N . TYR A 1 113 ? 0.522 -16.124 7.156 1.00 94.06 113 TYR A N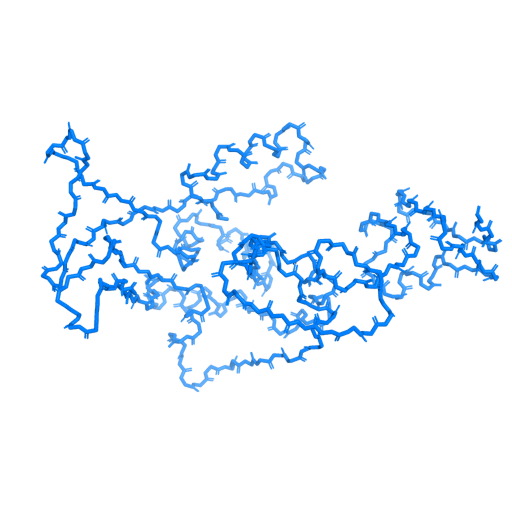 1
ATOM 888 C CA . TYR A 1 113 ? -0.371 -14.983 7.291 1.00 94.06 113 TYR A CA 1
ATOM 889 C C . TYR A 1 113 ? -1.830 -15.423 7.500 1.00 94.06 113 TYR A C 1
ATOM 891 O O . TYR A 1 113 ? -2.494 -14.904 8.392 1.00 94.06 113 TYR A O 1
ATOM 899 N N . ILE A 1 114 ? -2.317 -16.411 6.742 1.00 94.81 114 ILE A N 1
ATOM 900 C CA . ILE A 1 114 ? -3.668 -16.974 6.910 1.00 94.81 114 ILE A CA 1
ATOM 901 C C . ILE A 1 114 ? -3.820 -17.645 8.277 1.00 94.81 114 ILE A C 1
ATOM 903 O O . ILE A 1 114 ? -4.819 -17.420 8.958 1.00 94.81 114 ILE A O 1
ATOM 907 N N . GLU A 1 115 ? -2.834 -18.445 8.692 1.00 93.88 115 GLU A N 1
ATOM 908 C CA . GLU A 1 115 ? -2.818 -19.093 10.008 1.00 93.88 115 GLU A CA 1
ATOM 909 C C . GLU A 1 115 ? -2.968 -18.062 11.134 1.00 93.88 115 GLU A C 1
ATOM 911 O O . GLU A 1 115 ? -3.812 -18.223 12.019 1.00 93.88 115 GLU A O 1
ATOM 916 N N . GLU A 1 116 ? -2.210 -16.967 11.058 1.00 93.88 116 GLU A N 1
ATOM 917 C CA . GLU A 1 116 ? -2.270 -15.904 12.056 1.00 93.88 116 GLU A CA 1
ATOM 918 C C . GLU A 1 116 ? -3.626 -15.180 12.048 1.00 93.88 116 GLU A C 1
ATOM 920 O O . GLU A 1 116 ? -4.221 -15.008 13.108 1.00 93.88 116 GLU A O 1
ATOM 925 N N . LEU A 1 117 ? -4.177 -14.833 10.878 1.00 94.12 117 LEU A N 1
ATOM 926 C CA . LEU A 1 117 ? -5.500 -14.196 10.789 1.00 94.12 117 LEU A CA 1
ATOM 927 C C . LEU A 1 117 ? -6.648 -15.084 11.286 1.00 94.12 117 LEU A C 1
ATOM 929 O O . LEU A 1 117 ? -7.663 -14.582 11.779 1.00 94.12 117 LEU A O 1
ATOM 933 N N . ASN A 1 118 ? -6.532 -16.400 11.125 1.00 93.69 118 ASN A N 1
ATOM 934 C CA . ASN A 1 118 ? -7.510 -17.339 11.663 1.00 93.69 118 ASN A CA 1
ATOM 935 C C . ASN A 1 118 ? -7.420 -17.401 13.186 1.00 93.69 118 ASN A C 1
ATOM 937 O O . ASN A 1 118 ? -8.449 -17.371 13.856 1.00 93.69 118 ASN A O 1
ATOM 941 N N . LYS A 1 119 ? -6.201 -17.418 13.730 1.00 93.50 119 LYS A N 1
ATOM 942 C CA . LYS A 1 119 ? -5.950 -17.436 15.172 1.00 93.50 119 LYS A CA 1
ATOM 943 C C . LYS A 1 119 ? -6.425 -16.163 15.876 1.00 93.50 119 LYS A C 1
ATOM 945 O O . LYS A 1 119 ? -6.927 -16.252 16.993 1.00 93.50 119 LYS A O 1
ATOM 950 N N . THR A 1 120 ? -6.239 -14.996 15.266 1.00 91.69 120 THR A N 1
ATOM 951 C CA . THR A 1 120 ? -6.605 -13.707 15.876 1.00 91.69 120 THR A CA 1
ATOM 952 C C . THR A 1 120 ? -8.045 -13.297 15.617 1.00 91.69 120 THR A C 1
ATOM 954 O O . THR A 1 120 ? -8.438 -12.224 16.060 1.00 91.69 120 THR A O 1
ATOM 957 N N . GLU A 1 121 ? -8.811 -14.100 14.870 1.00 91.81 121 GLU A N 1
ATOM 958 C CA . GLU A 1 121 ? -10.090 -13.662 14.308 1.00 91.81 121 GLU A CA 1
ATOM 959 C C . GLU A 1 121 ? -9.949 -12.291 13.628 1.00 91.81 121 GLU A C 1
ATOM 961 O O . GLU A 1 121 ? -10.728 -11.378 13.872 1.00 91.81 121 GLU A O 1
ATOM 966 N N . ASP A 1 122 ? -8.886 -12.135 12.820 1.00 87.50 122 ASP A N 1
ATOM 967 C CA . ASP A 1 122 ? -8.546 -10.913 12.075 1.00 87.50 122 ASP A CA 1
ATOM 968 C C . ASP A 1 122 ? -8.417 -9.627 12.911 1.00 87.50 122 ASP A C 1
ATOM 970 O O . ASP A 1 122 ? -8.252 -8.537 12.357 1.00 87.50 122 ASP A O 1
ATOM 974 N N . ALA A 1 123 ? -8.382 -9.754 14.239 1.00 87.88 123 ALA A N 1
ATOM 975 C CA . ALA A 1 123 ? -8.182 -8.641 15.143 1.00 87.88 123 ALA A CA 1
ATOM 976 C C . ALA A 1 123 ? -6.777 -8.054 14.969 1.00 87.88 123 ALA A C 1
ATOM 978 O O . ALA A 1 123 ? -5.759 -8.750 15.050 1.00 87.88 123 ALA A O 1
ATOM 979 N N . ILE A 1 124 ? -6.736 -6.740 14.772 1.00 93.50 124 ILE A N 1
ATOM 980 C CA . ILE A 1 124 ? -5.520 -5.936 14.719 1.00 93.50 124 ILE A CA 1
ATOM 981 C C . ILE A 1 124 ? -5.559 -4.974 15.904 1.00 93.50 124 ILE A C 1
ATOM 983 O O . ILE A 1 124 ? -6.617 -4.402 16.161 1.00 93.50 124 ILE A O 1
ATOM 987 N N . PRO A 1 125 ? -4.440 -4.769 16.625 1.00 93.06 125 PRO A N 1
ATOM 988 C CA . PRO A 1 125 ? -4.389 -3.788 17.699 1.00 93.06 125 PRO A CA 1
ATOM 989 C C . PRO A 1 125 ? -4.899 -2.411 17.254 1.00 93.06 125 PRO A C 1
ATOM 991 O O . PRO A 1 125 ? -4.434 -1.849 16.258 1.00 93.06 125 PRO A O 1
ATOM 994 N N . GLU A 1 126 ? -5.844 -1.875 18.020 1.00 95.12 126 GLU A N 1
ATOM 995 C CA . GLU A 1 126 ? -6.422 -0.552 17.804 1.00 95.12 126 GLU A CA 1
ATOM 996 C C . GLU A 1 126 ? -5.761 0.489 18.712 1.00 95.12 126 GLU A C 1
ATOM 998 O O . GLU A 1 126 ? -5.244 0.194 19.794 1.00 95.12 126 GLU A O 1
ATOM 1003 N N . PHE A 1 127 ? -5.806 1.744 18.283 1.00 94.69 127 PHE A N 1
ATOM 1004 C CA . PHE A 1 127 ? -5.357 2.891 19.059 1.00 94.69 127 PHE A CA 1
ATOM 1005 C C . PHE A 1 127 ? -6.247 4.109 18.789 1.00 94.69 127 PHE A C 1
ATOM 1007 O O . PHE A 1 127 ? -7.103 4.104 17.911 1.00 94.69 127 PHE A O 1
ATOM 1014 N N . VAL A 1 128 ? -6.042 5.183 19.552 1.00 93.56 128 VAL A N 1
ATOM 1015 C CA . VAL A 1 128 ? -6.681 6.484 19.322 1.00 93.56 128 VAL A CA 1
ATOM 1016 C C . VAL A 1 128 ? -5.624 7.580 19.403 1.00 93.56 128 VAL A C 1
ATOM 1018 O O . VAL A 1 128 ? -4.763 7.553 20.283 1.00 93.56 128 VAL A O 1
ATOM 1021 N N . ASN A 1 129 ? -5.679 8.558 18.497 1.00 92.62 129 ASN A N 1
ATOM 1022 C CA . ASN A 1 129 ? -4.731 9.676 18.460 1.00 92.62 129 ASN A CA 1
ATOM 1023 C C . ASN A 1 129 ? -5.450 11.040 18.533 1.00 92.62 129 ASN A C 1
ATOM 1025 O O . ASN A 1 129 ? -5.568 11.746 17.525 1.00 92.62 129 ASN A O 1
ATOM 1029 N N . PRO A 1 130 ? -5.991 11.418 19.707 1.00 93.00 130 PRO A N 1
ATOM 1030 C CA . PRO A 1 130 ? -6.725 12.667 19.861 1.00 93.00 130 PRO A CA 1
ATOM 1031 C C . PRO A 1 130 ? -5.806 13.884 19.701 1.00 93.00 130 PRO A C 1
ATOM 1033 O O . PRO A 1 130 ? -4.771 14.011 20.356 1.00 93.00 130 PRO A O 1
ATOM 1036 N N . LYS A 1 131 ? -6.224 14.838 18.863 1.00 93.00 131 LYS A N 1
ATOM 1037 C CA . LYS A 1 131 ? -5.591 16.160 18.774 1.00 93.00 131 LYS A CA 1
ATOM 1038 C C . LYS A 1 131 ? -6.251 17.071 19.799 1.00 93.00 131 LYS A C 1
ATOM 1040 O O . LYS A 1 131 ? -7.435 17.352 19.661 1.00 93.00 131 LYS A O 1
ATOM 1045 N N . TYR A 1 132 ? -5.514 17.547 20.797 1.00 93.69 132 TYR A N 1
ATOM 1046 C CA . TYR A 1 132 ? -6.043 18.425 21.851 1.00 93.69 132 TYR A CA 1
ATOM 1047 C C . TYR A 1 132 ? -5.922 19.910 21.496 1.00 93.69 132 TYR A C 1
ATOM 1049 O O . TYR A 1 132 ? -5.053 20.295 20.712 1.00 93.69 132 TYR A O 1
ATOM 1057 N N . LYS A 1 133 ? -6.811 20.743 22.058 1.00 93.12 133 LYS A N 1
ATOM 1058 C CA . LYS A 1 133 ? -6.760 22.209 21.882 1.00 93.12 133 LYS A CA 1
ATOM 1059 C C . LYS A 1 133 ? -5.517 22.825 22.522 1.00 93.12 133 LYS A C 1
ATOM 1061 O O . LYS A 1 133 ? -4.954 23.765 21.972 1.00 93.12 133 LYS A O 1
ATOM 1066 N N . ASP A 1 134 ? -5.097 22.267 23.650 1.00 92.69 134 ASP A N 1
ATOM 1067 C CA . ASP 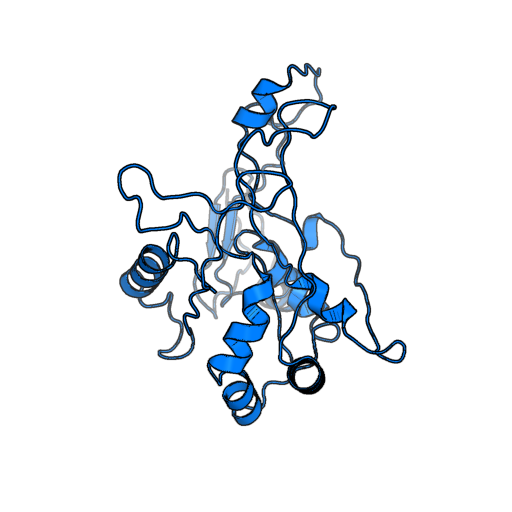A 1 134 ? -3.977 22.733 24.459 1.00 92.69 134 ASP A CA 1
ATOM 1068 C C . ASP A 1 134 ? -3.349 21.571 25.255 1.00 92.69 134 ASP A C 1
ATOM 1070 O O . ASP A 1 134 ? -3.760 20.409 25.156 1.00 92.69 134 ASP A O 1
ATOM 1074 N N . SER A 1 135 ? -2.325 21.887 26.047 1.00 93.62 135 SER A N 1
ATOM 1075 C CA . SER A 1 135 ? -1.573 20.922 26.852 1.00 93.62 135 SER A CA 1
ATOM 1076 C C . SER A 1 135 ? -2.348 20.344 28.042 1.00 93.62 135 SER A C 1
ATOM 1078 O O . SER A 1 135 ? -1.884 19.356 28.610 1.00 93.62 135 SER A O 1
ATOM 1080 N N . SER A 1 136 ? -3.520 20.887 28.406 1.00 93.81 136 SER A N 1
ATOM 1081 C CA . SER A 1 136 ? -4.350 20.339 29.492 1.00 93.81 136 SER A CA 1
ATOM 1082 C C . SER A 1 136 ? -4.969 18.988 29.129 1.00 93.81 136 SER A C 1
ATOM 1084 O O . SER A 1 136 ? -5.361 18.231 30.014 1.00 93.81 136 SER A O 1
ATOM 1086 N N . LYS A 1 137 ? -5.062 18.682 27.826 1.00 91.88 137 LYS A N 1
ATOM 1087 C CA . LYS A 1 137 ? -5.657 17.453 27.279 1.00 91.8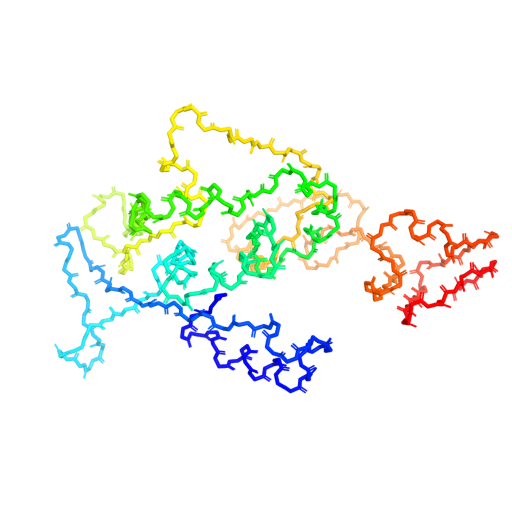8 137 LYS A CA 1
ATOM 1088 C C . LYS A 1 137 ? -7.097 17.185 27.745 1.00 91.88 137 LYS A C 1
ATOM 1090 O O . LYS A 1 137 ? -7.536 16.040 27.833 1.00 91.88 137 LYS A O 1
ATOM 1095 N N . THR A 1 138 ? -7.855 18.241 28.027 1.00 91.38 138 THR A N 1
ATOM 1096 C CA . THR A 1 138 ? -9.249 18.140 28.493 1.00 91.38 138 THR A CA 1
ATOM 1097 C C . THR A 1 138 ? -10.270 18.154 27.358 1.00 91.38 138 THR A C 1
ATOM 1099 O O . THR A 1 138 ? -11.340 17.566 27.492 1.00 91.38 138 THR A O 1
ATOM 1102 N N . SER A 1 139 ? -9.949 18.799 26.231 1.00 91.50 139 SER A N 1
ATOM 1103 C CA . SER A 1 139 ? -10.853 18.938 25.087 1.00 91.50 139 SER A CA 1
ATOM 1104 C C . SER A 1 139 ? -10.139 18.754 23.750 1.00 91.50 139 SER A C 1
ATOM 1106 O O . SER A 1 139 ? -9.004 19.206 23.546 1.00 91.50 139 SER A O 1
ATOM 1108 N N . PHE A 1 140 ? -10.810 18.081 22.818 1.00 93.75 140 PHE A N 1
ATOM 1109 C CA . PHE A 1 140 ? -10.268 17.831 21.489 1.00 93.75 140 PHE A CA 1
ATOM 1110 C C . PHE A 1 140 ? -10.328 19.095 20.619 1.00 93.75 140 PHE A C 1
ATOM 1112 O O . PHE A 1 140 ? -11.301 19.847 20.628 1.00 93.75 140 PHE A O 1
ATOM 1119 N N . LYS A 1 141 ? -9.267 19.334 19.844 1.00 91.81 141 LYS A N 1
ATOM 1120 C CA . LYS A 1 141 ? -9.197 20.327 18.761 1.00 91.81 141 LYS A CA 1
ATOM 1121 C C . LYS A 1 141 ? -10.092 19.929 17.590 1.00 91.81 141 LYS A C 1
ATOM 1123 O O . LYS A 1 141 ? -10.641 20.793 16.918 1.00 91.81 141 LYS A O 1
ATOM 1128 N N . SER A 1 142 ? -10.221 18.630 17.362 1.00 89.69 142 SER A N 1
ATOM 1129 C CA . SER A 1 142 ? -11.126 18.012 16.399 1.00 89.69 142 SER A CA 1
ATOM 1130 C C . SER A 1 142 ? -11.475 16.620 16.901 1.00 89.69 142 SER A C 1
ATOM 1132 O O . SER A 1 142 ? -10.596 15.959 17.461 1.00 89.69 142 SER A O 1
ATOM 1134 N N . SER A 1 143 ? -12.699 16.160 16.654 1.00 90.12 143 SER A N 1
ATOM 1135 C CA . SER A 1 143 ? -13.129 14.808 17.009 1.00 90.12 143 SER A CA 1
ATOM 1136 C C . SER A 1 143 ? -12.158 13.747 16.473 1.00 90.12 143 SER A C 1
ATOM 1138 O O . SER A 1 143 ? -11.526 13.922 15.423 1.00 90.12 143 SER A O 1
ATOM 1140 N N . THR A 1 144 ? -12.018 12.649 17.212 1.00 93.75 144 THR A N 1
ATOM 1141 C CA . THR A 1 144 ? -11.080 11.556 16.914 1.00 93.75 144 THR A CA 1
ATOM 1142 C C . THR A 1 144 ? -11.827 10.253 16.637 1.00 93.75 144 THR A C 1
ATOM 1144 O O . THR A 1 144 ? -13.044 10.207 16.742 1.00 93.75 144 THR A O 1
ATOM 1147 N N . ARG A 1 145 ? -11.131 9.183 16.266 1.00 94.94 145 ARG A N 1
ATOM 1148 C CA . ARG A 1 145 ? -11.719 7.853 16.069 1.00 94.94 145 ARG A CA 1
ATOM 1149 C C . ARG A 1 145 ? -10.731 6.775 16.494 1.00 94.94 145 ARG A C 1
ATOM 1151 O O . ARG A 1 145 ? -9.543 7.079 16.616 1.00 94.94 145 ARG A O 1
ATOM 1158 N N . LEU A 1 146 ? -11.224 5.554 16.683 1.00 95.00 146 LEU A N 1
ATOM 1159 C CA . LEU A 1 146 ? -10.354 4.381 16.716 1.00 95.00 146 LEU A CA 1
ATOM 1160 C C . LEU A 1 146 ? -9.626 4.243 15.379 1.00 95.00 146 LEU A C 1
ATOM 1162 O O . LEU A 1 146 ? -10.163 4.601 14.327 1.00 95.00 146 LEU A O 1
ATOM 1166 N N . GLU A 1 147 ? -8.388 3.781 15.448 1.00 95.25 147 GLU A N 1
ATOM 1167 C CA . GLU A 1 147 ? -7.510 3.574 14.310 1.00 95.25 147 GLU A CA 1
ATOM 1168 C C . GLU A 1 147 ? -6.811 2.216 14.414 1.00 95.25 147 GLU A C 1
ATOM 1170 O O . GLU A 1 147 ? -6.434 1.796 15.507 1.00 95.25 147 GLU A O 1
ATOM 1175 N N . CYS A 1 148 ? -6.552 1.572 13.277 1.00 95.06 148 CYS A N 1
ATOM 1176 C CA . CYS A 1 148 ? -5.710 0.381 13.188 1.00 95.06 148 CYS A CA 1
ATOM 1177 C C . CYS A 1 148 ? -4.682 0.499 12.049 1.00 95.06 148 CYS A C 1
ATOM 1179 O O . CYS A 1 148 ? -4.930 1.116 11.003 1.00 95.06 148 CYS A O 1
ATOM 1181 N N . MET A 1 149 ? -3.510 -0.116 12.239 1.00 95.81 149 MET A N 1
ATOM 1182 C CA . MET A 1 149 ? -2.406 -0.068 11.276 1.00 95.81 149 MET A CA 1
ATOM 1183 C C . MET A 1 149 ? -2.136 -1.443 10.658 1.00 95.81 149 MET A C 1
ATOM 1185 O O . MET A 1 149 ? -1.950 -2.423 11.367 1.00 95.81 149 MET A O 1
ATOM 1189 N N . MET A 1 150 ? -1.995 -1.511 9.334 1.00 94.81 150 MET A N 1
ATOM 1190 C CA . MET A 1 150 ? -1.646 -2.760 8.630 1.00 94.81 150 MET A CA 1
ATOM 1191 C C . MET A 1 150 ? -0.314 -3.371 9.104 1.00 94.81 150 MET A C 1
ATOM 1193 O O . MET A 1 150 ? -0.153 -4.584 9.177 1.00 94.81 150 MET A O 1
ATOM 1197 N N . GLN A 1 151 ? 0.665 -2.537 9.469 1.00 92.88 151 GLN A N 1
ATOM 1198 C CA . GLN A 1 151 ? 1.955 -3.018 9.971 1.00 92.88 151 GLN A CA 1
ATOM 1199 C C . GLN A 1 151 ? 1.908 -3.503 11.426 1.00 92.88 151 GLN A C 1
ATOM 1201 O O . GLN A 1 151 ? 2.944 -3.905 11.949 1.00 92.88 151 GLN A O 1
ATOM 1206 N N . ASP A 1 152 ? 0.745 -3.461 12.082 1.00 94.06 152 ASP A N 1
ATOM 1207 C CA . ASP A 1 152 ? 0.577 -3.997 13.432 1.00 94.06 152 ASP A CA 1
ATOM 1208 C C . ASP A 1 152 ? 0.186 -5.479 13.427 1.00 94.06 152 ASP A C 1
ATOM 1210 O O . ASP A 1 152 ? 0.288 -6.121 14.467 1.00 94.06 152 ASP A O 1
ATOM 1214 N N . CYS A 1 153 ? -0.149 -6.062 12.268 1.00 92.50 153 CYS A N 1
ATOM 1215 C CA . CYS A 1 153 ? -0.387 -7.502 12.130 1.00 92.50 153 CYS A CA 1
ATOM 1216 C C . CYS A 1 153 ? 0.777 -8.361 12.681 1.00 92.50 153 CYS A C 1
ATOM 1218 O O . CYS A 1 153 ? 0.519 -9.249 13.486 1.00 92.50 153 CYS A O 1
ATOM 1220 N N . PRO A 1 154 ? 2.067 -8.075 12.404 1.00 90.62 154 PRO A N 1
ATOM 1221 C CA . PRO A 1 154 ? 3.170 -8.825 13.006 1.00 90.62 154 PRO A CA 1
ATOM 1222 C C . PRO A 1 154 ? 3.229 -8.796 14.541 1.00 90.62 154 PRO A C 1
ATOM 1224 O O . PRO A 1 154 ? 3.893 -9.648 15.122 1.00 90.62 154 PRO A O 1
ATOM 1227 N N . LYS A 1 155 ? 2.562 -7.846 15.215 1.00 91.12 155 LYS A N 1
ATOM 1228 C CA . LYS A 1 155 ? 2.527 -7.782 16.687 1.00 91.12 155 LYS A CA 1
ATOM 1229 C C . LYS A 1 155 ? 1.663 -8.884 17.307 1.00 91.12 155 LYS A C 1
ATOM 1231 O O . LYS A 1 155 ? 1.783 -9.120 18.505 1.00 91.12 155 LYS A O 1
ATOM 1236 N N . THR A 1 156 ? 0.798 -9.535 16.528 1.00 91.12 156 THR A N 1
ATOM 1237 C CA . THR A 1 156 ? -0.041 -10.645 17.011 1.00 91.12 156 THR A CA 1
ATOM 1238 C C . THR A 1 156 ? 0.700 -11.987 16.990 1.00 91.12 156 THR A C 1
ATOM 1240 O O . THR A 1 156 ? 0.345 -12.916 17.723 1.00 91.12 156 THR A O 1
ATOM 1243 N N . LEU A 1 157 ? 1.777 -12.067 16.199 1.00 91.44 157 LEU A N 1
ATOM 1244 C CA . LEU A 1 157 ? 2.584 -13.267 16.033 1.00 91.44 157 LEU A CA 1
ATOM 1245 C C . LEU A 1 157 ? 3.206 -13.728 17.358 1.00 91.44 157 LEU A C 1
ATOM 1247 O O . LEU A 1 157 ? 3.578 -12.943 18.230 1.00 91.44 157 LEU A O 1
ATOM 1251 N N . SER A 1 158 ? 3.379 -15.046 17.485 1.00 90.75 158 SER A N 1
ATOM 1252 C CA . SER A 1 158 ? 4.104 -15.635 18.618 1.00 90.75 158 SER A CA 1
ATOM 1253 C C . SER A 1 158 ? 5.560 -15.154 18.691 1.00 90.75 158 SER A C 1
ATOM 1255 O O . SER A 1 158 ? 6.176 -14.864 17.668 1.00 90.75 158 SER A O 1
ATOM 1257 N N . LEU A 1 159 ? 6.163 -15.193 19.885 1.00 89.88 159 LEU A N 1
ATOM 1258 C CA . LEU A 1 159 ? 7.585 -14.863 20.084 1.00 89.88 159 LEU A CA 1
ATOM 1259 C C . LEU A 1 159 ? 8.551 -15.768 19.294 1.00 89.88 159 LEU A C 1
ATOM 1261 O O . LEU A 1 159 ? 9.701 -15.399 19.080 1.00 89.88 159 LEU A O 1
ATOM 1265 N N . SER A 1 160 ? 8.100 -16.949 18.862 1.00 89.75 160 SER A N 1
ATOM 1266 C CA . SER A 1 160 ? 8.864 -17.866 18.006 1.00 89.75 160 SER A CA 1
ATOM 1267 C C . SER A 1 160 ? 8.746 -17.566 16.507 1.00 89.75 160 SER A C 1
ATOM 1269 O O . SER A 1 160 ? 9.417 -18.213 15.701 1.00 89.75 160 SER A O 1
ATOM 1271 N N . ALA A 1 161 ? 7.883 -16.629 16.105 1.00 91.31 161 ALA A N 1
ATOM 1272 C CA . ALA A 1 161 ? 7.718 -16.274 14.704 1.00 91.31 161 ALA A CA 1
ATOM 1273 C C . ALA A 1 161 ? 8.970 -15.574 14.159 1.00 91.31 161 ALA A C 1
ATOM 1275 O O . ALA A 1 161 ? 9.605 -14.757 14.823 1.00 91.31 161 ALA A O 1
ATOM 1276 N N . ARG A 1 162 ? 9.317 -15.875 12.905 1.00 89.94 162 ARG A N 1
ATOM 1277 C CA . ARG A 1 162 ? 10.448 -15.243 12.218 1.00 89.94 162 ARG A CA 1
ATOM 1278 C C . ARG A 1 162 ? 9.977 -13.966 11.537 1.00 89.94 162 ARG A C 1
ATOM 1280 O O . ARG A 1 162 ? 9.446 -14.020 10.432 1.00 89.94 162 ARG A O 1
ATOM 1287 N N . VAL A 1 163 ? 10.191 -12.836 12.199 1.00 89.94 163 VAL A N 1
ATOM 1288 C CA . VAL A 1 163 ? 9.939 -11.496 11.656 1.00 89.94 163 VAL A CA 1
ATOM 1289 C C . VAL A 1 163 ? 11.281 -10.823 11.394 1.00 89.94 163 VAL A C 1
ATOM 1291 O O . VAL A 1 163 ? 12.153 -10.818 12.261 1.00 89.94 163 VAL A O 1
ATOM 1294 N N . GLY A 1 164 ? 11.463 -10.286 10.190 1.00 87.75 164 GLY A N 1
ATOM 1295 C CA . GLY A 1 164 ? 12.691 -9.614 9.776 1.00 87.75 164 GLY A CA 1
ATOM 1296 C C . GLY A 1 164 ? 12.411 -8.228 9.212 1.00 87.75 164 GLY A C 1
ATOM 1297 O O . GLY A 1 164 ? 11.309 -7.946 8.748 1.00 87.75 164 GLY A O 1
ATOM 1298 N N . PHE A 1 165 ? 13.434 -7.379 9.232 1.00 87.62 165 PHE A N 1
ATOM 1299 C CA . PHE A 1 165 ? 13.418 -6.069 8.593 1.00 87.62 165 PHE A CA 1
ATOM 1300 C C . PHE A 1 165 ? 14.557 -6.002 7.585 1.00 87.62 165 PHE A C 1
ATOM 1302 O O . PHE A 1 165 ? 15.676 -6.432 7.867 1.00 87.62 165 PHE A O 1
ATOM 1309 N N . THR A 1 166 ? 14.272 -5.447 6.414 1.00 85.38 166 THR A N 1
ATOM 1310 C CA . THR A 1 166 ? 15.268 -5.222 5.368 1.00 85.38 166 THR A CA 1
ATOM 1311 C C . THR A 1 166 ? 15.502 -3.735 5.243 1.00 85.38 166 THR A C 1
ATOM 1313 O O . THR A 1 166 ? 14.573 -2.975 4.979 1.00 85.38 166 THR A O 1
ATOM 1316 N N . VAL A 1 167 ? 16.749 -3.325 5.445 1.00 86.88 167 VAL A N 1
ATOM 1317 C CA . VAL A 1 167 ? 17.162 -1.937 5.264 1.00 86.88 167 VAL A CA 1
ATOM 1318 C C . VAL A 1 167 ? 17.669 -1.779 3.838 1.00 86.88 167 VAL A C 1
ATOM 1320 O O . VAL A 1 167 ? 18.482 -2.575 3.371 1.00 86.88 167 VAL A O 1
ATOM 1323 N N . MET A 1 168 ? 17.167 -0.761 3.151 1.00 85.94 168 MET A N 1
ATOM 1324 C CA . MET A 1 168 ? 17.589 -0.373 1.810 1.00 85.94 168 MET A CA 1
ATOM 1325 C C . MET A 1 168 ? 17.874 1.117 1.782 1.00 85.94 168 MET A C 1
ATOM 1327 O O . MET A 1 168 ? 17.311 1.872 2.577 1.00 85.94 168 MET A O 1
ATOM 1331 N N . ASP A 1 169 ? 18.685 1.540 0.820 1.00 85.69 169 ASP A N 1
ATOM 1332 C CA . ASP A 1 169 ? 18.908 2.958 0.586 1.00 85.69 169 ASP A CA 1
ATOM 1333 C C . ASP A 1 169 ? 17.614 3.665 0.164 1.00 85.69 169 ASP A C 1
ATOM 1335 O O . ASP A 1 169 ? 16.839 3.166 -0.659 1.00 85.69 169 ASP A O 1
ATOM 1339 N N . THR A 1 170 ? 17.410 4.877 0.681 1.00 81.75 170 THR A N 1
ATOM 1340 C CA . THR A 1 170 ? 16.221 5.702 0.418 1.00 81.75 170 THR A CA 1
ATOM 1341 C C . THR A 1 170 ? 15.969 5.894 -1.077 1.00 81.75 170 THR A C 1
ATOM 1343 O O . THR A 1 170 ? 14.848 5.695 -1.542 1.00 81.75 170 THR A O 1
ATOM 1346 N N . TRP A 1 171 ? 17.020 6.197 -1.848 1.00 81.38 171 TRP A N 1
ATOM 1347 C CA . TRP A 1 171 ? 16.933 6.436 -3.294 1.00 81.38 171 TRP A CA 1
ATOM 1348 C C . TRP A 1 171 ? 16.458 5.207 -4.089 1.00 81.38 171 TRP A C 1
ATOM 1350 O O . TRP A 1 171 ? 16.025 5.340 -5.232 1.00 81.38 171 TRP A O 1
ATOM 1360 N N . LEU A 1 172 ? 16.547 4.004 -3.510 1.00 80.19 172 LEU A N 1
ATOM 1361 C CA . LEU A 1 172 ? 16.170 2.758 -4.170 1.00 80.19 172 LEU A CA 1
ATOM 1362 C C . LEU A 1 172 ? 14.690 2.410 -3.971 1.00 80.19 172 LEU A C 1
ATOM 1364 O O . LEU A 1 172 ? 14.083 1.823 -4.866 1.00 80.19 172 LEU A O 1
ATOM 1368 N N . ALA A 1 173 ? 14.130 2.732 -2.803 1.00 85.12 173 ALA A N 1
ATOM 1369 C CA . ALA A 1 173 ? 12.872 2.151 -2.325 1.00 85.12 173 ALA A CA 1
ATOM 1370 C C . ALA A 1 173 ? 11.847 3.166 -1.790 1.00 85.12 173 ALA A C 1
ATOM 1372 O O . ALA A 1 173 ? 10.706 2.775 -1.529 1.00 85.12 173 ALA A O 1
ATOM 1373 N N . TYR A 1 174 ? 12.211 4.439 -1.596 1.00 85.94 174 TYR A N 1
ATOM 1374 C CA . TYR A 1 174 ? 11.386 5.398 -0.859 1.00 85.94 174 TYR A CA 1
ATOM 1375 C C . TYR A 1 174 ? 11.186 6.720 -1.613 1.00 85.94 174 TYR A C 1
ATOM 1377 O O . TYR A 1 174 ? 12.070 7.567 -1.674 1.00 85.94 174 TYR A O 1
ATOM 1385 N N . SER A 1 175 ? 9.978 6.894 -2.158 1.00 87.88 175 SER A N 1
ATOM 1386 C CA . SER A 1 175 ? 9.540 8.066 -2.939 1.00 87.88 175 SER A CA 1
ATOM 1387 C C . SER A 1 175 ? 8.081 8.498 -2.673 1.00 87.88 175 SER A C 1
ATOM 1389 O O . SER A 1 175 ? 7.333 8.713 -3.624 1.00 87.88 175 SER A O 1
ATOM 1391 N N . PRO A 1 176 ? 7.600 8.573 -1.416 1.00 87.19 176 PRO A N 1
ATOM 1392 C CA . PRO A 1 176 ? 6.198 8.892 -1.157 1.00 87.19 176 PRO A CA 1
ATOM 1393 C C . PRO A 1 176 ? 5.854 10.362 -1.440 1.00 87.19 176 PRO A C 1
ATOM 1395 O O . PRO A 1 176 ? 6.564 11.269 -1.008 1.00 87.19 176 PRO A O 1
ATOM 1398 N N . MET A 1 177 ? 4.690 10.599 -2.044 1.00 80.75 177 MET A N 1
ATOM 1399 C CA . MET A 1 177 ? 4.128 11.941 -2.246 1.00 80.75 177 MET A CA 1
ATOM 1400 C C . MET A 1 177 ? 3.080 12.247 -1.172 1.00 80.75 177 MET A C 1
ATOM 1402 O O . MET A 1 177 ? 1.900 11.958 -1.343 1.00 80.75 177 MET A O 1
ATOM 1406 N N . LYS A 1 178 ? 3.522 12.790 -0.029 1.00 80.50 178 LYS A N 1
ATOM 1407 C CA . LYS A 1 178 ? 2.666 12.973 1.166 1.00 80.50 178 LYS A CA 1
ATOM 1408 C C . LYS A 1 178 ? 2.597 14.395 1.714 1.00 80.50 178 LYS A C 1
ATOM 1410 O O . LYS A 1 178 ? 1.787 14.658 2.598 1.00 80.50 178 LYS A O 1
ATOM 1415 N N . ASN A 1 179 ? 3.440 15.293 1.216 1.00 71.06 179 ASN A N 1
ATOM 1416 C CA . ASN A 1 179 ? 3.577 16.638 1.760 1.00 71.06 179 ASN A CA 1
ATOM 1417 C C . ASN A 1 179 ? 3.029 17.660 0.767 1.00 71.06 179 ASN A C 1
ATOM 1419 O O . ASN A 1 179 ? 3.304 17.568 -0.428 1.00 71.06 179 ASN A O 1
ATOM 1423 N N . ASN A 1 180 ? 2.301 18.654 1.273 1.00 61.00 180 ASN A N 1
ATOM 1424 C CA . ASN A 1 180 ? 2.002 19.860 0.516 1.00 61.00 180 ASN A CA 1
ATOM 1425 C C . ASN A 1 180 ? 3.169 20.851 0.709 1.00 61.00 180 ASN A C 1
ATOM 1427 O O . ASN A 1 180 ? 3.450 21.211 1.856 1.00 61.00 180 ASN A O 1
ATOM 1431 N N . PRO A 1 181 ? 3.845 21.315 -0.359 1.00 52.72 181 PRO A N 1
ATOM 1432 C CA . PRO A 1 181 ? 4.887 22.339 -0.253 1.00 52.72 181 PRO A CA 1
ATOM 1433 C C . PRO A 1 181 ? 4.438 23.607 0.499 1.00 52.72 181 PRO A C 1
ATOM 1435 O O . PRO A 1 181 ? 5.235 24.219 1.208 1.00 52.72 181 PRO A O 1
ATOM 1438 N N . GLU A 1 182 ? 3.151 23.966 0.441 1.00 52.53 182 GLU A N 1
ATOM 1439 C CA . GLU A 1 182 ? 2.589 25.113 1.170 1.00 52.53 182 GLU A CA 1
ATOM 1440 C C . GLU A 1 182 ? 2.593 24.940 2.699 1.00 52.53 182 GLU A C 1
ATOM 1442 O O . GLU A 1 182 ? 2.569 25.927 3.435 1.00 52.53 182 GLU A O 1
ATOM 1447 N N . ASP A 1 183 ? 2.630 23.705 3.209 1.00 52.19 183 ASP A N 1
ATOM 1448 C CA . ASP A 1 183 ? 2.700 23.450 4.652 1.00 52.19 183 ASP A CA 1
ATOM 1449 C C . ASP A 1 183 ? 4.097 23.739 5.220 1.00 52.19 183 ASP A C 1
ATOM 1451 O O . ASP A 1 183 ? 4.218 24.091 6.394 1.00 52.19 183 ASP A O 1
ATOM 1455 N N . VAL A 1 184 ? 5.137 23.693 4.379 1.00 46.41 184 VAL A N 1
ATOM 1456 C CA . VAL A 1 184 ? 6.514 24.078 4.731 1.00 46.41 184 VAL A CA 1
ATOM 1457 C C . VAL A 1 184 ? 6.643 25.604 4.849 1.00 46.41 184 VAL A C 1
ATOM 1459 O O . VAL A 1 184 ? 7.320 26.107 5.748 1.00 46.41 184 VAL A O 1
ATOM 1462 N N . ALA A 1 185 ? 5.913 26.362 4.023 1.00 41.16 185 ALA A N 1
ATOM 1463 C CA . ALA A 1 185 ? 5.895 27.827 4.072 1.00 41.16 185 ALA A CA 1
ATOM 1464 C C . ALA A 1 185 ? 5.281 28.388 5.373 1.00 41.16 185 ALA A C 1
ATOM 1466 O O . ALA A 1 185 ? 5.603 29.502 5.789 1.00 41.16 185 ALA A O 1
ATOM 1467 N N . LYS A 1 186 ? 4.436 27.610 6.064 1.00 46.19 186 LYS A N 1
ATOM 1468 C CA . LYS A 1 186 ? 3.754 28.019 7.308 1.00 46.19 186 LYS A CA 1
ATOM 1469 C C . LYS A 1 186 ? 4.648 27.971 8.555 1.00 46.19 186 LYS A C 1
ATOM 1471 O O . LYS A 1 186 ? 4.197 28.387 9.620 1.00 46.19 186 LYS A O 1
ATOM 1476 N N . VAL A 1 187 ? 5.891 27.483 8.444 1.00 44.75 187 VAL A N 1
ATOM 1477 C CA . VAL A 1 187 ? 6.792 27.244 9.593 1.00 44.75 187 VAL A CA 1
ATOM 1478 C C . VAL A 1 187 ? 7.983 28.218 9.679 1.00 44.75 187 VAL A C 1
ATOM 1480 O O . VAL A 1 187 ? 8.764 28.141 10.622 1.00 44.75 187 VAL A O 1
ATOM 1483 N N . GLY A 1 188 ? 8.108 29.181 8.756 1.00 36.31 188 GLY A N 1
ATOM 1484 C CA . GLY A 1 188 ? 8.963 30.369 8.934 1.00 36.31 188 GLY A CA 1
ATOM 1485 C C . GLY A 1 188 ? 10.489 30.181 8.838 1.00 36.31 188 GLY A C 1
ATOM 1486 O O . GLY A 1 188 ? 11.221 30.961 9.445 1.00 36.31 188 GLY A O 1
ATOM 1487 N N . CYS A 1 189 ? 10.997 29.192 8.094 1.00 32.31 189 CYS A N 1
ATOM 1488 C CA . CYS A 1 189 ? 12.443 28.933 7.976 1.00 32.31 189 CYS A CA 1
ATOM 1489 C C . CYS A 1 189 ? 13.109 29.712 6.814 1.00 32.31 189 CYS A C 1
ATOM 1491 O O . CYS A 1 189 ? 12.522 29.832 5.742 1.00 32.31 189 CYS A O 1
ATOM 1493 N N . LYS A 1 190 ? 14.350 30.199 7.001 1.00 32.75 190 LYS A N 1
ATOM 1494 C CA . LYS A 1 190 ? 15.232 30.763 5.949 1.00 32.75 190 LYS A CA 1
ATOM 1495 C C . LYS A 1 190 ? 16.581 30.026 5.918 1.00 32.75 190 LY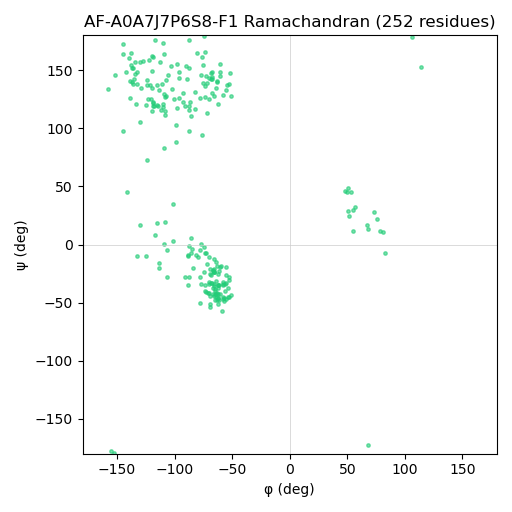S A C 1
ATOM 1497 O O . LYS A 1 190 ? 17.150 29.799 6.983 1.00 32.75 190 LYS A O 1
ATOM 1502 N N . ILE A 1 191 ? 17.093 29.708 4.724 1.00 35.12 191 ILE A N 1
ATOM 1503 C CA . ILE A 1 191 ? 18.388 29.045 4.446 1.00 35.12 191 ILE A CA 1
ATOM 1504 C C . ILE A 1 191 ? 19.069 29.779 3.266 1.00 35.12 191 ILE A C 1
ATOM 1506 O O . ILE A 1 191 ? 18.359 30.394 2.476 1.00 35.12 191 ILE A O 1
ATOM 1510 N N . ALA A 1 192 ? 20.408 29.772 3.196 1.00 28.61 192 ALA A N 1
ATOM 1511 C CA . ALA A 1 192 ? 21.215 30.315 2.087 1.00 28.61 192 ALA A CA 1
ATOM 1512 C C . ALA A 1 192 ? 22.078 29.214 1.421 1.00 28.61 192 ALA A C 1
ATOM 1514 O O . ALA A 1 192 ? 22.324 28.177 2.040 1.00 28.61 192 ALA A O 1
ATOM 1515 N N . ASP A 1 193 ? 22.551 29.476 0.196 1.00 30.27 193 ASP A N 1
ATOM 1516 C CA . ASP A 1 193 ? 22.523 28.509 -0.923 1.00 30.27 193 ASP A CA 1
ATOM 1517 C C . ASP A 1 193 ? 23.797 27.658 -1.194 1.00 30.27 193 ASP A C 1
ATOM 1519 O O . ASP A 1 193 ? 24.926 28.143 -1.055 1.00 30.27 193 ASP A O 1
ATOM 1523 N N . PRO A 1 194 ? 23.624 26.417 -1.697 1.00 36.22 194 PRO A N 1
ATOM 1524 C CA . PRO A 1 194 ? 24.432 25.721 -2.716 1.00 36.22 194 PRO A CA 1
ATOM 1525 C C . PRO A 1 194 ? 23.963 26.020 -4.166 1.00 36.22 194 PRO A C 1
ATOM 1527 O O . PRO A 1 194 ? 22.968 26.701 -4.376 1.00 36.22 194 PRO A O 1
ATOM 1530 N N . VAL A 1 195 ? 24.661 25.507 -5.198 1.00 51.56 195 VAL A N 1
ATOM 1531 C CA . VAL A 1 195 ? 24.203 25.610 -6.607 1.00 51.56 195 VAL A CA 1
ATOM 1532 C C . VAL A 1 195 ? 23.530 24.315 -7.046 1.00 51.56 195 VAL A C 1
ATOM 1534 O O . VAL A 1 195 ? 24.196 23.325 -7.355 1.00 51.56 195 VAL A O 1
ATOM 1537 N N . ILE A 1 196 ? 22.203 24.386 -7.069 1.00 51.12 196 ILE A N 1
ATOM 1538 C CA . ILE A 1 196 ? 21.218 23.379 -7.443 1.00 51.12 196 ILE A CA 1
ATOM 1539 C C . ILE A 1 196 ? 20.089 24.119 -8.192 1.00 51.12 196 ILE A C 1
ATOM 1541 O O . ILE A 1 196 ? 19.857 25.300 -7.934 1.00 51.12 196 ILE A O 1
ATOM 1545 N N . GLU A 1 197 ? 19.413 23.482 -9.158 1.00 58.19 197 GLU A N 1
ATOM 1546 C CA . GLU A 1 197 ? 18.232 24.105 -9.770 1.00 58.19 197 GLU A CA 1
ATOM 1547 C C . GLU A 1 197 ? 17.045 24.061 -8.802 1.00 58.19 197 GLU A C 1
ATOM 1549 O O . GLU A 1 197 ? 16.677 23.010 -8.271 1.00 58.19 197 GLU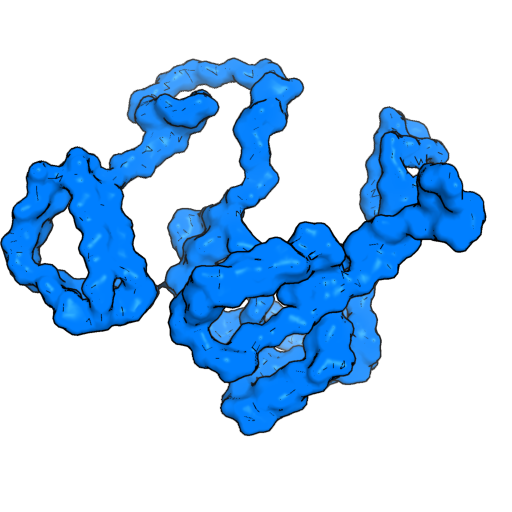 A O 1
ATOM 1554 N N . GLU A 1 198 ? 16.459 25.232 -8.576 1.00 49.25 198 GLU A N 1
ATOM 1555 C CA . GLU A 1 198 ? 15.400 25.447 -7.604 1.00 49.25 198 GLU A CA 1
ATOM 1556 C C . GLU A 1 198 ? 14.030 25.432 -8.293 1.00 49.25 198 GLU A C 1
ATOM 1558 O O . GLU A 1 198 ? 13.703 26.307 -9.099 1.00 49.25 198 GLU A O 1
ATOM 1563 N N . PHE A 1 199 ? 13.186 24.467 -7.926 1.00 54.72 199 PHE A N 1
ATOM 1564 C CA . PHE A 1 199 ? 11.754 24.514 -8.218 1.00 54.72 199 PHE A CA 1
ATOM 1565 C C . PHE A 1 199 ? 11.000 24.765 -6.910 1.00 54.72 199 PHE A C 1
ATOM 1567 O O . PHE A 1 199 ? 10.952 23.897 -6.043 1.00 54.72 199 PHE A O 1
ATOM 1574 N N . ASN A 1 200 ? 10.388 25.946 -6.762 1.00 54.75 200 ASN A N 1
ATOM 1575 C CA . ASN A 1 200 ? 9.608 26.331 -5.573 1.00 54.75 200 ASN A CA 1
ATOM 1576 C C . ASN A 1 200 ? 10.365 26.161 -4.231 1.00 54.75 200 ASN A C 1
ATOM 1578 O O . ASN A 1 200 ? 9.798 25.630 -3.273 1.00 54.75 200 ASN A O 1
ATOM 1582 N N . GLY A 1 201 ? 11.630 26.582 -4.138 1.00 55.41 201 GLY A N 1
ATOM 1583 C CA . GLY A 1 201 ? 12.413 26.462 -2.899 1.00 55.41 201 GLY A CA 1
ATOM 1584 C C . GLY A 1 201 ? 12.981 25.073 -2.619 1.00 55.41 201 GLY A C 1
ATOM 1585 O O . GLY A 1 201 ? 13.414 24.823 -1.495 1.00 55.41 201 GLY A O 1
ATOM 1586 N N . GLN A 1 202 ? 12.941 24.152 -3.587 1.00 49.28 202 GLN A N 1
ATOM 1587 C CA . GLN A 1 202 ? 13.476 22.801 -3.433 1.00 49.28 202 GLN A CA 1
ATOM 1588 C C . GLN A 1 202 ? 14.581 22.514 -4.434 1.00 49.28 202 GLN A C 1
ATOM 1590 O O . GLN A 1 202 ? 14.450 22.757 -5.633 1.00 49.28 202 GLN A O 1
ATOM 1595 N N . GLU A 1 203 ? 15.637 21.929 -3.894 1.00 57.09 203 GLU A N 1
ATOM 1596 C CA . GLU A 1 203 ? 16.808 21.468 -4.605 1.00 57.09 203 GLU A CA 1
ATOM 1597 C C . GLU A 1 203 ? 16.555 20.085 -5.217 1.00 57.09 203 GLU A C 1
ATOM 1599 O O . GLU A 1 203 ? 16.306 19.120 -4.490 1.00 57.09 203 GLU A O 1
ATOM 1604 N N . VAL A 1 204 ? 16.583 19.981 -6.550 1.00 62.66 204 VAL A N 1
ATOM 1605 C CA . VAL A 1 204 ? 16.273 18.728 -7.259 1.00 6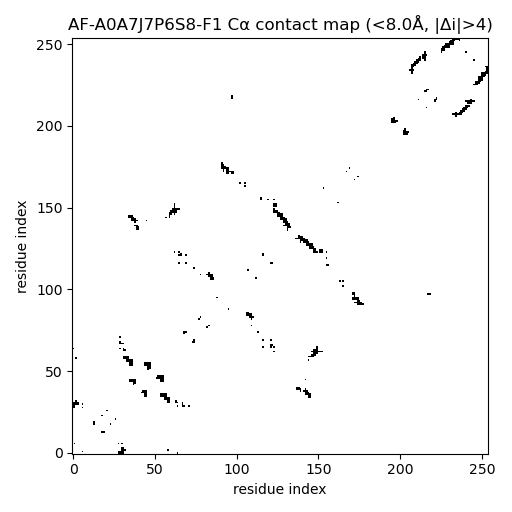2.66 204 VAL A CA 1
ATOM 1606 C C . VAL A 1 204 ? 17.364 18.385 -8.270 1.00 62.66 204 VAL A C 1
ATOM 1608 O O . VAL A 1 204 ? 17.787 19.223 -9.063 1.00 62.66 204 VAL A O 1
ATOM 1611 N N . GLU A 1 205 ? 17.791 17.120 -8.289 1.00 57.59 205 GLU A N 1
ATOM 1612 C CA . GLU A 1 205 ? 18.631 16.599 -9.368 1.00 57.59 205 GLU A CA 1
ATOM 1613 C C . GLU A 1 205 ? 17.807 16.436 -10.653 1.00 57.59 205 GLU A C 1
ATOM 1615 O O . GLU A 1 205 ? 16.919 15.583 -10.746 1.00 57.59 205 GLU A O 1
ATOM 1620 N N . VAL A 1 206 ? 18.118 17.240 -11.669 1.00 63.19 206 VAL A N 1
ATOM 1621 C CA . VAL A 1 206 ? 17.509 17.117 -12.995 1.00 63.19 206 VAL A CA 1
ATOM 1622 C C . VAL A 1 206 ? 18.375 16.193 -13.847 1.00 63.19 206 VAL A C 1
ATOM 1624 O O . VAL A 1 206 ? 19.533 16.485 -14.131 1.00 63.19 206 VAL A O 1
ATOM 1627 N N . TRP A 1 207 ? 17.801 15.083 -14.300 1.00 65.06 207 TRP A N 1
ATOM 1628 C CA . TRP A 1 207 ? 18.423 14.113 -15.209 1.00 65.06 207 TRP A CA 1
ATOM 1629 C C . TRP A 1 207 ? 17.764 14.189 -16.598 1.00 65.06 207 TRP A C 1
ATOM 1631 O O . TRP A 1 207 ? 16.647 14.715 -16.701 1.00 65.06 207 TRP A O 1
ATOM 1641 N N . PRO A 1 208 ? 18.376 13.639 -17.669 1.00 66.38 208 PRO A N 1
ATOM 1642 C CA . PRO A 1 208 ? 17.677 13.479 -18.936 1.00 66.38 208 PRO A CA 1
ATOM 1643 C C . PRO A 1 208 ? 16.385 12.696 -18.699 1.00 66.38 208 PRO A C 1
ATOM 1645 O O . PRO A 1 208 ? 16.365 11.704 -17.963 1.00 66.38 208 PRO A O 1
ATOM 1648 N N . ARG A 1 209 ? 15.285 13.130 -19.316 1.00 77.69 209 ARG A N 1
ATOM 1649 C CA . ARG A 1 209 ? 13.975 12.505 -19.098 1.00 77.69 209 ARG A CA 1
ATOM 1650 C C . ARG A 1 209 ? 13.911 11.184 -19.854 1.00 77.69 209 ARG A C 1
ATOM 1652 O O . ARG A 1 209 ? 13.589 11.160 -21.040 1.00 77.69 209 ARG A O 1
ATOM 1659 N N . ILE A 1 210 ? 14.230 10.096 -19.166 1.00 80.62 210 ILE A N 1
ATOM 1660 C CA . ILE A 1 210 ? 14.191 8.742 -19.716 1.00 80.62 210 ILE A CA 1
ATOM 1661 C C . ILE A 1 210 ? 13.120 7.955 -18.969 1.00 80.62 210 ILE A C 1
ATOM 1663 O O . ILE A 1 210 ? 13.202 7.778 -17.756 1.00 80.62 210 ILE A O 1
ATOM 1667 N N . VAL A 1 211 ? 12.116 7.472 -19.695 1.00 83.69 211 VAL A N 1
ATOM 1668 C CA . VAL A 1 211 ? 11.054 6.630 -19.139 1.00 83.69 211 VAL A CA 1
ATOM 1669 C C . VAL A 1 211 ? 10.789 5.447 -20.059 1.00 83.69 211 VAL A C 1
ATOM 1671 O O . VAL A 1 211 ? 10.823 5.565 -21.285 1.00 83.69 211 VAL A O 1
ATOM 1674 N N . TRP A 1 212 ? 10.508 4.292 -19.468 1.00 85.19 212 TRP A N 1
ATOM 1675 C CA . TRP A 1 212 ? 10.122 3.097 -20.203 1.00 85.19 212 TRP A CA 1
ATOM 1676 C C . TRP A 1 212 ? 8.969 2.378 -19.517 1.00 85.19 212 TRP A C 1
ATOM 1678 O O . TRP A 1 212 ? 8.801 2.444 -18.299 1.00 85.19 212 TRP A O 1
ATOM 1688 N N . GLU A 1 213 ? 8.170 1.664 -20.304 1.00 83.31 213 GLU A N 1
ATOM 1689 C CA . GLU A 1 213 ? 7.151 0.776 -19.749 1.00 83.31 213 GLU A CA 1
ATOM 1690 C C . GLU A 1 213 ? 7.805 -0.406 -19.012 1.00 83.31 213 GLU A C 1
ATOM 1692 O O . GLU A 1 213 ? 8.787 -0.959 -19.511 1.00 83.31 213 GLU A O 1
ATOM 1697 N N . PRO A 1 214 ? 7.230 -0.902 -17.899 1.00 82.19 214 PRO A N 1
ATOM 1698 C CA . PRO A 1 214 ? 7.740 -2.084 -17.193 1.00 82.19 214 PRO A CA 1
ATOM 1699 C C . PRO A 1 214 ? 7.941 -3.319 -18.090 1.00 82.19 214 PRO A C 1
ATOM 1701 O O . PRO A 1 214 ? 8.819 -4.138 -17.836 1.00 82.19 214 PRO A O 1
ATOM 1704 N N . LYS A 1 215 ? 7.169 -3.434 -19.182 1.00 84.12 215 LYS A N 1
ATOM 1705 C CA . LYS A 1 215 ? 7.323 -4.488 -20.201 1.00 84.12 215 LYS A CA 1
ATOM 1706 C C . LYS A 1 215 ? 8.676 -4.443 -20.920 1.00 84.12 215 LYS A C 1
ATOM 1708 O O . LYS A 1 215 ? 9.112 -5.467 -21.436 1.00 84.12 215 LYS A O 1
ATOM 1713 N N . TRP A 1 216 ? 9.326 -3.282 -20.989 1.00 83.56 216 TRP A N 1
ATOM 1714 C CA . TRP A 1 216 ? 10.650 -3.142 -21.587 1.00 83.56 216 TRP A CA 1
ATOM 1715 C C . TRP A 1 216 ? 11.745 -3.643 -20.643 1.00 83.56 216 TRP A C 1
ATOM 1717 O O . TRP A 1 216 ? 12.548 -4.480 -21.043 1.00 83.56 216 TRP A O 1
ATOM 1727 N N . ALA A 1 217 ? 11.770 -3.206 -19.384 1.00 80.44 217 ALA A N 1
ATOM 1728 C CA . ALA A 1 217 ? 12.737 -3.701 -18.408 1.00 80.44 217 ALA A CA 1
ATOM 1729 C C . ALA A 1 217 ? 12.263 -3.487 -16.966 1.00 80.44 217 ALA A C 1
ATOM 1731 O O . ALA A 1 217 ? 11.865 -2.382 -16.593 1.00 80.44 217 ALA A O 1
ATOM 1732 N N . LEU A 1 218 ? 12.390 -4.532 -16.141 1.00 77.62 218 LEU A N 1
ATOM 1733 C CA . LEU A 1 218 ? 12.148 -4.481 -14.693 1.00 77.62 218 LEU A CA 1
ATOM 1734 C C . LEU A 1 218 ? 13.444 -4.525 -13.878 1.00 77.62 218 LEU A C 1
ATOM 1736 O O . LEU A 1 218 ? 13.499 -4.008 -12.765 1.00 77.62 218 LEU A O 1
ATOM 1740 N N . THR A 1 219 ? 14.491 -5.149 -14.421 1.00 78.69 219 THR A N 1
ATOM 1741 C CA . THR A 1 219 ? 15.773 -5.341 -13.737 1.00 78.69 219 THR A CA 1
ATOM 1742 C C . THR A 1 219 ? 16.922 -4.726 -14.523 1.00 78.69 219 THR A C 1
ATOM 1744 O O . THR A 1 219 ? 16.849 -4.567 -15.743 1.00 78.69 219 THR A O 1
ATOM 1747 N N . PHE A 1 220 ? 18.031 -4.446 -13.835 1.00 76.19 220 PHE A N 1
ATOM 1748 C CA . PHE A 1 220 ? 19.261 -4.008 -14.496 1.00 76.19 220 PHE A CA 1
ATOM 1749 C C . PHE A 1 220 ? 19.759 -5.026 -15.533 1.00 76.19 220 PHE A C 1
ATOM 1751 O O . PHE A 1 220 ? 20.253 -4.632 -16.585 1.00 76.19 220 PHE A O 1
ATOM 1758 N N . ALA A 1 221 ? 19.577 -6.326 -15.280 1.00 78.94 221 ALA A N 1
ATOM 1759 C CA . ALA A 1 221 ? 19.908 -7.367 -16.248 1.00 78.94 221 ALA A CA 1
ATOM 1760 C C . ALA A 1 221 ? 19.103 -7.208 -17.551 1.00 78.94 221 ALA A C 1
ATOM 1762 O O . ALA A 1 221 ? 19.691 -7.280 -18.625 1.00 78.94 221 ALA A O 1
ATOM 1763 N N . ASN A 1 222 ? 17.802 -6.894 -17.464 1.00 78.81 222 ASN A N 1
ATOM 1764 C CA . ASN A 1 222 ? 16.974 -6.643 -18.650 1.00 78.81 222 ASN A CA 1
ATOM 1765 C C . ASN A 1 222 ? 17.422 -5.396 -19.421 1.00 78.81 222 ASN A C 1
ATOM 1767 O O . ASN A 1 222 ? 17.404 -5.403 -20.645 1.00 78.81 222 ASN A O 1
ATOM 1771 N N . VAL A 1 223 ? 17.827 -4.331 -18.720 1.00 80.06 223 VAL A N 1
ATOM 1772 C CA . VAL A 1 223 ? 18.361 -3.124 -19.374 1.00 80.06 223 VAL A CA 1
ATOM 1773 C C . VAL A 1 223 ? 19.675 -3.448 -20.083 1.00 80.06 223 VAL A C 1
ATOM 1775 O O . VAL A 1 223 ? 19.843 -3.119 -21.252 1.00 80.06 223 VAL A O 1
ATOM 1778 N N . LYS A 1 224 ? 20.595 -4.142 -19.402 1.00 77.62 224 LYS A N 1
ATOM 1779 C CA . LYS A 1 224 ? 21.907 -4.514 -19.948 1.00 77.62 224 LYS A CA 1
ATOM 1780 C C . LYS A 1 224 ? 21.799 -5.412 -21.184 1.00 77.62 224 LYS A C 1
ATOM 1782 O O . LYS A 1 224 ? 22.616 -5.295 -22.089 1.00 77.62 224 LYS A O 1
ATOM 1787 N N . GLU A 1 225 ? 20.805 -6.293 -21.224 1.00 84.50 225 GLU A N 1
ATOM 1788 C CA . GLU A 1 225 ? 20.514 -7.141 -22.384 1.00 84.50 225 GLU A CA 1
ATOM 1789 C C . GLU A 1 225 ? 19.976 -6.349 -23.584 1.00 84.50 225 GLU A C 1
ATOM 1791 O O . GLU A 1 225 ? 20.129 -6.798 -24.709 1.00 84.50 225 GLU A O 1
ATOM 1796 N N . LYS A 1 226 ? 19.357 -5.182 -23.371 1.00 84.44 226 LYS A N 1
ATOM 1797 C CA . LYS A 1 226 ? 18.662 -4.420 -24.424 1.00 84.44 226 LYS A CA 1
ATOM 1798 C C . LYS A 1 226 ? 19.402 -3.169 -24.886 1.00 84.44 226 LYS A C 1
ATOM 1800 O O . LYS A 1 226 ? 18.925 -2.497 -25.797 1.00 84.44 226 LYS A O 1
ATOM 1805 N N . VAL A 1 227 ? 20.529 -2.831 -24.261 1.00 82.81 227 VAL A N 1
ATOM 1806 C CA . VAL A 1 227 ? 21.336 -1.652 -24.599 1.00 82.81 227 VAL A CA 1
ATOM 1807 C C . VAL A 1 227 ? 22.726 -2.095 -25.037 1.00 82.81 227 VAL A C 1
ATOM 1809 O O . VAL A 1 227 ? 23.471 -2.716 -24.274 1.00 82.81 227 VAL A O 1
ATOM 1812 N N . HIS A 1 228 ? 23.080 -1.767 -26.276 1.00 79.94 228 HIS A N 1
ATOM 1813 C CA . HIS A 1 228 ? 24.309 -2.198 -26.932 1.00 79.94 228 HIS A CA 1
ATOM 1814 C C . HIS A 1 228 ? 25.014 -1.043 -27.648 1.00 79.94 228 HIS A C 1
ATOM 1816 O O . HIS A 1 228 ? 24.409 -0.045 -28.040 1.00 79.94 228 HIS A O 1
ATOM 1822 N N . GLY A 1 229 ? 26.321 -1.203 -27.858 1.00 75.88 229 GLY A N 1
ATOM 1823 C CA . GLY A 1 229 ? 27.152 -0.168 -28.467 1.00 75.88 229 GLY A CA 1
ATOM 1824 C C . GLY A 1 229 ? 27.325 1.061 -27.569 1.00 75.88 229 GLY A C 1
ATOM 1825 O O . GLY A 1 229 ? 26.946 1.072 -26.398 1.00 75.88 229 GLY A O 1
ATOM 1826 N N . HIS A 1 230 ? 27.944 2.104 -28.116 1.00 81.38 230 HIS A N 1
ATOM 1827 C CA . HIS A 1 230 ? 28.151 3.354 -27.394 1.00 81.38 230 HIS A CA 1
ATOM 1828 C C . HIS A 1 230 ? 26.918 4.248 -27.549 1.00 81.38 230 HIS A C 1
ATOM 1830 O O . HIS A 1 230 ? 26.650 4.726 -28.648 1.00 81.38 230 HIS A O 1
ATOM 1836 N N . CYS A 1 231 ? 26.163 4.442 -26.464 1.00 76.56 231 CYS A N 1
ATOM 1837 C CA . CYS A 1 231 ? 24.981 5.303 -26.449 1.00 76.56 231 CYS A CA 1
ATOM 1838 C C . CYS A 1 231 ? 25.252 6.598 -25.668 1.00 76.56 231 CYS A C 1
ATOM 1840 O O . CYS A 1 231 ? 25.891 6.558 -24.617 1.00 76.56 231 CYS A O 1
ATOM 1842 N N . SER A 1 232 ? 24.722 7.728 -26.136 1.00 76.31 232 SER A N 1
ATOM 1843 C CA . SER A 1 232 ? 24.744 9.020 -25.445 1.00 76.31 232 SER A CA 1
ATOM 1844 C C . SER A 1 232 ? 23.378 9.711 -25.535 1.00 76.31 232 SER A C 1
ATOM 1846 O O . SER A 1 232 ? 22.711 9.664 -26.566 1.00 76.31 232 SER A O 1
ATOM 1848 N N . ILE A 1 233 ? 22.932 10.316 -24.434 1.00 78.56 233 ILE A N 1
ATOM 1849 C CA . ILE A 1 233 ? 21.668 11.058 -24.346 1.00 78.56 233 ILE A CA 1
ATOM 1850 C C . ILE A 1 233 ? 21.974 12.379 -23.642 1.00 78.56 233 ILE A C 1
ATOM 1852 O O . ILE A 1 233 ? 22.478 12.370 -22.519 1.00 78.56 233 ILE A O 1
ATOM 1856 N N . SER A 1 234 ? 21.706 13.503 -24.300 1.00 78.06 234 SER A N 1
ATOM 1857 C CA . SER A 1 234 ? 21.975 14.833 -23.761 1.00 78.06 234 SER A CA 1
ATOM 1858 C C . SER A 1 234 ? 20.990 15.215 -22.657 1.00 78.06 234 SER A C 1
ATOM 1860 O O . SER A 1 234 ? 19.900 14.656 -22.523 1.00 78.06 234 SER A O 1
ATOM 1862 N N . GLN A 1 235 ? 21.334 16.264 -21.912 1.00 75.06 235 GLN A N 1
ATOM 1863 C CA . GLN A 1 235 ? 20.510 16.738 -20.807 1.00 75.06 235 GLN A CA 1
ATOM 1864 C C . GLN A 1 235 ? 19.167 17.350 -21.228 1.00 75.06 235 GLN A C 1
ATOM 1866 O O . GLN A 1 235 ? 18.201 17.318 -20.468 1.00 75.06 235 GLN A O 1
ATOM 1871 N N . ARG A 1 236 ? 19.075 17.879 -22.452 1.00 80.06 236 ARG A N 1
ATOM 1872 C CA . ARG A 1 236 ? 17.833 18.460 -22.991 1.00 80.06 236 ARG A CA 1
ATOM 1873 C C . ARG A 1 236 ? 16.938 17.430 -23.685 1.00 80.06 236 ARG A C 1
ATOM 1875 O O . ARG A 1 236 ? 15.794 17.737 -24.024 1.00 80.06 236 ARG A O 1
ATOM 1882 N N . SER A 1 237 ? 17.451 16.219 -23.882 1.00 78.25 237 SER A N 1
ATOM 1883 C CA . SER A 1 237 ? 16.761 15.151 -24.588 1.00 78.25 237 SER A CA 1
ATOM 1884 C C . SER A 1 237 ? 15.672 14.486 -23.751 1.00 78.25 237 SER A C 1
ATOM 1886 O O . SER A 1 237 ? 15.594 14.598 -22.525 1.00 78.25 237 SER A O 1
ATOM 1888 N N . THR A 1 238 ? 14.768 13.786 -24.432 1.00 81.94 238 THR A N 1
ATOM 1889 C CA . THR A 1 238 ? 13.726 12.973 -23.801 1.00 81.94 238 THR A CA 1
ATOM 1890 C C . THR A 1 238 ? 13.595 11.662 -24.563 1.00 81.94 238 THR A C 1
ATOM 1892 O O . THR A 1 238 ? 13.407 11.673 -25.776 1.00 81.94 238 THR A O 1
ATOM 1895 N N . LEU A 1 239 ? 13.699 10.540 -23.851 1.00 81.25 239 LEU A N 1
ATOM 1896 C CA . LEU A 1 239 ? 13.578 9.196 -24.406 1.00 81.25 239 LEU A CA 1
ATOM 1897 C C . LEU A 1 239 ? 12.392 8.481 -23.757 1.00 81.25 239 LEU A C 1
ATOM 1899 O O . LEU A 1 239 ? 12.348 8.304 -22.540 1.00 81.25 239 LEU A O 1
ATOM 1903 N N . VAL A 1 240 ? 11.444 8.047 -24.586 1.00 89.06 240 VAL A N 1
ATOM 1904 C CA . VAL A 1 240 ? 10.281 7.258 -24.166 1.00 89.06 240 VAL A CA 1
ATOM 1905 C C . VAL A 1 240 ? 10.339 5.908 -24.862 1.00 89.06 240 VAL A C 1
ATOM 1907 O O . VAL A 1 240 ? 10.307 5.846 -26.090 1.00 89.06 240 VAL A O 1
ATOM 1910 N N . ILE A 1 241 ? 10.409 4.826 -24.088 1.00 85.25 241 ILE A N 1
ATOM 1911 C CA . ILE A 1 241 ? 10.490 3.465 -24.628 1.00 85.25 241 ILE A CA 1
ATOM 1912 C C . ILE A 1 241 ? 9.188 2.721 -24.351 1.00 85.25 241 ILE A C 1
ATOM 1914 O O . ILE A 1 241 ? 8.809 2.482 -23.201 1.00 85.25 241 ILE A O 1
ATOM 1918 N N . LYS A 1 242 ? 8.516 2.320 -25.431 1.00 88.31 242 LYS A N 1
ATOM 1919 C CA . LYS A 1 242 ? 7.258 1.576 -25.394 1.00 88.31 242 LYS A CA 1
ATOM 1920 C C . LYS A 1 242 ? 7.398 0.266 -26.158 1.00 88.31 242 LYS A C 1
ATOM 1922 O O . LYS A 1 242 ? 7.730 0.271 -27.339 1.00 88.31 242 LYS A O 1
ATOM 1927 N N . GLY A 1 243 ? 7.095 -0.847 -25.492 1.00 85.81 243 GLY A N 1
ATOM 1928 C CA . GLY A 1 243 ? 7.143 -2.188 -26.077 1.00 85.81 243 GLY A CA 1
ATOM 1929 C C . GLY A 1 243 ? 8.206 -3.109 -25.471 1.00 85.81 243 GLY A C 1
ATOM 1930 O O . GLY A 1 243 ? 9.234 -2.679 -24.957 1.00 85.81 243 GLY A O 1
ATOM 1931 N N . HIS A 1 244 ? 7.936 -4.414 -25.535 1.00 86.38 244 HIS A N 1
ATOM 1932 C CA . HIS A 1 244 ? 8.777 -5.451 -24.926 1.00 86.38 244 HIS A CA 1
ATOM 1933 C C . HIS A 1 244 ? 10.091 -5.695 -25.693 1.00 86.38 244 HIS A C 1
ATOM 1935 O O . HIS A 1 244 ? 11.144 -5.852 -25.076 1.00 86.38 244 HIS A O 1
ATOM 1941 N N . ASN A 1 245 ? 10.039 -5.694 -27.029 1.00 91.75 245 ASN A N 1
ATOM 1942 C CA . ASN A 1 245 ? 11.132 -6.116 -27.920 1.00 91.75 245 ASN A CA 1
ATOM 1943 C C . ASN A 1 245 ? 11.907 -4.938 -28.536 1.00 91.75 245 ASN A C 1
ATOM 1945 O O . ASN A 1 245 ? 12.296 -4.997 -29.698 1.00 91.75 245 ASN A O 1
ATOM 1949 N N . VAL A 1 246 ? 12.084 -3.845 -27.794 1.00 90.12 246 VAL A N 1
ATOM 1950 C CA . VAL A 1 246 ? 12.870 -2.695 -28.265 1.00 90.12 246 VAL A CA 1
ATOM 1951 C C . VAL A 1 246 ? 14.315 -2.851 -27.793 1.00 90.12 246 VAL A C 1
ATOM 1953 O O . VAL A 1 246 ? 14.548 -2.945 -26.589 1.00 90.12 246 VAL A O 1
ATOM 1956 N N . ALA A 1 247 ? 15.269 -2.862 -28.723 1.00 89.62 247 ALA A N 1
ATOM 1957 C CA . ALA A 1 247 ? 16.702 -2.793 -28.437 1.00 89.62 247 ALA A CA 1
ATOM 1958 C C . ALA A 1 247 ? 17.243 -1.401 -28.797 1.00 89.62 247 ALA A C 1
ATOM 1960 O O . ALA A 1 247 ? 16.768 -0.772 -29.744 1.00 89.62 247 ALA A O 1
ATOM 1961 N N . ILE A 1 248 ? 18.217 -0.920 -28.026 1.00 82.69 248 ILE A N 1
ATOM 1962 C CA . ILE A 1 248 ? 18.929 0.334 -28.274 1.00 82.69 248 ILE A CA 1
ATOM 1963 C C . ILE A 1 248 ? 20.342 -0.018 -28.726 1.00 82.69 248 ILE A C 1
ATOM 1965 O O . ILE A 1 248 ? 21.123 -0.559 -27.945 1.00 82.69 248 ILE A O 1
ATOM 1969 N N . GLU A 1 249 ? 20.675 0.315 -29.969 1.00 88.00 249 GLU A N 1
ATOM 1970 C CA . GLU A 1 249 ? 21.989 0.050 -30.551 1.00 88.00 249 GLU A CA 1
ATOM 1971 C C . GLU A 1 249 ? 22.650 1.367 -30.961 1.00 88.00 249 GLU A C 1
ATOM 1973 O O . GLU A 1 249 ? 22.155 2.060 -31.846 1.00 88.00 249 GLU A O 1
ATOM 1978 N N . ALA A 1 250 ? 23.760 1.715 -30.301 1.00 84.44 250 ALA A N 1
ATOM 1979 C CA . ALA A 1 250 ? 24.595 2.878 -30.627 1.00 84.44 250 ALA A CA 1
ATOM 1980 C C . ALA A 1 250 ? 23.816 4.209 -30.796 1.00 84.44 250 ALA A C 1
ATOM 1982 O O . ALA A 1 250 ? 24.033 4.964 -31.745 1.00 84.44 250 ALA A O 1
ATOM 1983 N N . LEU A 1 251 ? 22.887 4.494 -29.876 1.00 78.19 251 LEU A N 1
ATOM 1984 C CA . LEU A 1 251 ? 22.015 5.673 -29.921 1.00 78.19 251 LEU A CA 1
ATOM 1985 C C . LEU A 1 251 ? 22.739 6.946 -29.464 1.00 78.19 251 LEU A C 1
ATOM 1987 O O . LEU A 1 251 ? 23.195 7.007 -28.329 1.00 78.19 251 LEU A O 1
ATOM 1991 N N . THR A 1 252 ? 22.721 7.997 -30.281 1.00 83.62 252 THR A N 1
ATOM 1992 C CA . THR A 1 252 ? 23.071 9.368 -29.869 1.00 83.62 252 THR A CA 1
ATOM 1993 C C . THR A 1 252 ? 21.831 10.249 -29.965 1.00 83.62 252 THR A C 1
ATOM 1995 O O . THR A 1 252 ? 21.266 10.392 -31.049 1.00 83.62 252 THR A O 1
ATOM 1998 N N . LEU A 1 253 ? 21.402 10.821 -28.841 1.00 69.19 253 LEU A N 1
ATOM 1999 C CA . LEU A 1 253 ? 20.227 11.686 -28.737 1.00 69.19 253 LEU A CA 1
ATOM 2000 C C . LEU A 1 253 ? 20.643 13.023 -28.110 1.00 69.19 253 LEU A C 1
ATOM 2002 O O . LEU A 1 253 ? 21.162 13.023 -26.995 1.00 69.19 253 LEU A O 1
ATOM 2006 N N . ASP A 1 254 ? 20.447 14.137 -28.822 1.00 80.44 254 ASP A N 1
ATOM 2007 C CA . ASP A 1 254 ? 20.928 15.469 -28.423 1.00 80.44 254 ASP A CA 1
ATOM 2008 C C . ASP A 1 254 ? 19.837 16.539 -28.334 1.00 80.44 254 ASP A C 1
ATOM 2010 O O . ASP A 1 254 ? 19.073 16.743 -29.298 1.00 80.44 254 ASP A O 1
#

Nearest PDB structures (foldseek):
  3oh4-assembly1_A  TM=8.177E-01  e=3.443E-13  Leishmania major
  3oh2-assembly1_A  TM=8.123E-01  e=2.946E-12  Leishmania major
  3oh1-assembly1_A  TM=7.588E-01  e=9.456E-13  Leishmania major
  3ogz-assembly1_A  TM=7.400E-01  e=3.561E-12  Leishmania major
  2i5k-assembly1_A  TM=4.953E-01  e=1.404E-04  Saccharomyces cerevisiae

Solvent-accessible surface area (backbone atoms only — not comparable to full-atom values): 15812 Å² total; per-residue (Å²): 115,33,42,88,89,44,41,64,64,51,54,49,53,35,58,80,50,56,47,80,74,54,59,91,81,73,74,76,91,42,71,53,67,66,39,59,26,26,50,42,93,83,60,42,72,34,58,34,90,98,33,92,92,39,66,34,65,43,69,36,50,64,26,53,55,54,41,48,39,58,75,67,50,50,57,61,52,38,50,77,72,65,57,60,65,51,85,87,85,68,96,51,36,70,37,34,72,60,38,44,77,82,41,62,93,73,50,48,46,37,70,65,49,51,53,48,37,63,72,49,70,43,65,58,71,7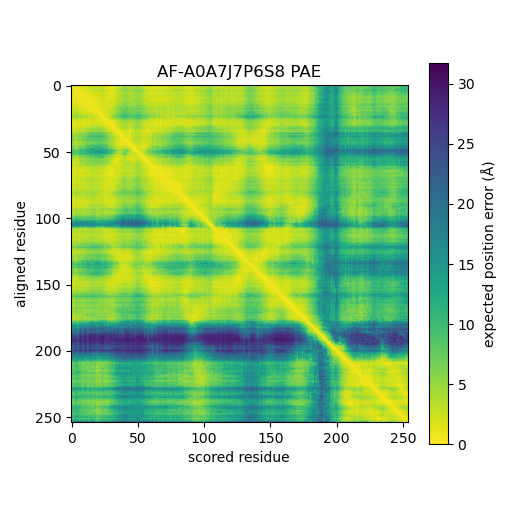0,47,71,78,73,45,48,68,54,93,82,67,74,48,50,63,48,69,29,44,62,33,29,48,55,86,42,53,72,73,73,53,59,95,84,58,92,81,85,84,85,90,73,61,54,94,54,43,61,51,69,79,82,77,62,76,70,65,60,67,76,70,76,82,89,86,86,86,82,97,63,60,68,60,93,91,37,78,53,92,85,67,49,50,69,50,66,41,66,69,44,43,76,46,72,67,45,46,59,75,32,52,40,76,72,64,48,72,33,72,87,29,74,47,79,48,81,53,59,90,66,70,45,68,49,43,77,42,113

pLDDT: mean 84.56, std 14.64, range [28.61, 97.25]

Radius of gyration: 23.75 Å; Cα contacts (8 Å, |Δi|>4): 315; chains: 1; bounding box: 58×53×60 Å

Foldseek 3Di:
DAEPVCQPVVVVVCVVCVNVPDDPPPDDDQYADWFFWAFFPVRDTAADVPDPPHTDTDGQEDLCVQVSCVVVCVLVVCVVVVHFFDDDDDDFFPLQLLVCVVCVVQGDTSVVSVVLCVVCVSDFDKDKDFDCPDPVRGGGPDIIGIHGYNVRSCVSDDPPDDHDDDDDDCVRTPDGDDDDLVVVVVPDDDDDDDDADDDSNDGDDQAAAEDEDVLQDSHPVSVVVQEEDDADADSPHHHYYYDNPHHHYHHYHD